Protein AF-X0VRE2-F1 (afdb_monomer_lite)

Organism: NCBI:txid412755

Sequence (272 aa):
RSNQSYITMDDGIVDFGADVNFTMSAWVKPDLENSNWGRNTFMAEARFGNDGEWIFAFAGAGDTIWPRFRPYGRNELIVSGTPFEGDENPTKWMFLTTTGFTNSSGTTLKLYEEGVLVDTSFNETPWNMTDPGQAFRIGGLTVGITNWNGMIDKVEIWNDTLSGDDILNVYNDGRKSTTKRNESLMVSQYLFDNSSEVRAIDSIGNNNGTFWKGANYSYEVLKAVGYWNFDGEVENTEGFTAYDWSSNNIDGTGINNAVANSSDCIYGNCLQ

InterPro domains:
  IPR013320 Concanavalin A-like lectin/glucanase domain superfamily [SSF49899] (3-175)

Radius of gyration: 22.93 Å; chains: 1; bounding box: 45×40×74 Å

Foldseek 3Di:
DDLQWWWWWAFPLPFQFFQFKKKKKWKWAADPPDPPQFWAWFKWAADDDPQPAICWTFTTGAQKTWIWGDHPPDDIWIWIGDGQPDPPRNGDIKMKMKIWGFDQQWIKIWIDILLHTDTITTDRDGDTSGGPRGIIMGQDDDDDGHGGHTDIFWIWMFRHGDDSVVSNVVSVCDRQNPDDDPDPGTSFIFHLPPADQFWGDGPHDDRIIGIPSPDGGDDPPPQPCFDFDLQPDDWQDAQDWRFTPGPNGPIDTHDDSDTRDHPPDDPDDDDD

Secondary structure (DSSP, 8-state):
-----EEEPPTTTT--BSS-EEEEEEEEEE--SS-----EEEEEEE-SSTT--EEEEEEEETTEEEEEEE-TTSPPEE-------STTGGGS-EEEEEEEEEETTEEEEEEEETTEEEEEEEESS---B---SS--EES--SSSSEEP-EEEEEEEEESS---HHHHHHHHHT-TT--PPP--TTEEEEE-STT--SSEEPPSSSS--EEEETT----------S----TTSSPTT-BT-EE---STT---EE--SS-B----S-SSS----

Structure (mmCIF, N/CA/C/O backbone):
data_AF-X0VRE2-F1
#
_entry.id   AF-X0VRE2-F1
#
loop_
_atom_site.group_PDB
_atom_site.id
_atom_site.type_symbol
_atom_site.label_atom_id
_atom_site.label_alt_id
_atom_site.label_comp_id
_atom_site.label_asym_id
_atom_site.label_entity_id
_atom_site.label_seq_id
_atom_site.pdbx_PDB_ins_code
_atom_site.Cartn_x
_atom_site.Cartn_y
_atom_site.Cartn_z
_atom_site.occupancy
_atom_site.B_iso_or_equiv
_atom_site.auth_seq_id
_atom_site.auth_comp_id
_atom_site.auth_asym_id
_atom_site.auth_atom_id
_atom_site.pdbx_PDB_model_num
ATOM 1 N N . ARG A 1 1 ? 24.573 -0.956 14.021 1.00 35.34 1 ARG A N 1
ATOM 2 C CA . ARG A 1 1 ? 23.241 -0.303 14.024 1.00 35.34 1 ARG A CA 1
ATOM 3 C C . ARG A 1 1 ? 22.754 -0.356 12.589 1.00 35.34 1 ARG A C 1
ATOM 5 O O . ARG A 1 1 ? 23.473 0.125 11.729 1.00 35.34 1 ARG A O 1
ATOM 12 N N . SER A 1 2 ? 21.670 -1.089 12.366 1.00 44.88 2 SER A N 1
ATOM 13 C CA . SER A 1 2 ? 21.145 -1.526 11.071 1.00 44.88 2 SER A CA 1
ATOM 14 C C . SER A 1 2 ? 20.896 -0.368 10.100 1.00 44.88 2 SER A C 1
ATOM 16 O O . SER A 1 2 ? 20.378 0.680 10.490 1.00 44.88 2 SER A O 1
ATOM 18 N N . ASN A 1 3 ? 21.261 -0.579 8.836 1.00 47.44 3 ASN A N 1
ATOM 19 C CA . ASN A 1 3 ? 20.866 0.266 7.714 1.00 47.44 3 ASN A CA 1
ATOM 20 C C . ASN A 1 3 ? 19.360 0.076 7.502 1.00 47.44 3 ASN A C 1
ATOM 22 O O . ASN A 1 3 ? 18.924 -0.927 6.951 1.00 47.44 3 ASN A O 1
ATOM 26 N N . GLN A 1 4 ? 18.570 0.983 8.066 1.00 70.44 4 GLN A N 1
ATOM 27 C CA . GLN A 1 4 ? 17.113 0.978 7.988 1.00 70.44 4 GLN A CA 1
ATOM 28 C C . GLN A 1 4 ? 16.680 1.953 6.899 1.00 70.44 4 GLN A C 1
ATOM 30 O O . GLN A 1 4 ? 16.659 3.156 7.154 1.00 70.44 4 GLN A O 1
ATOM 35 N N . SER A 1 5 ? 16.346 1.429 5.725 1.00 78.62 5 SER A N 1
ATOM 36 C CA . SER A 1 5 ? 15.839 2.184 4.577 1.00 78.62 5 SER A CA 1
ATOM 37 C C . SER A 1 5 ? 14.312 2.278 4.626 1.00 78.62 5 SER A C 1
ATOM 39 O O . SER A 1 5 ? 13.664 1.287 4.954 1.00 78.62 5 SER A O 1
ATOM 41 N N . TYR A 1 6 ? 13.741 3.450 4.349 1.00 84.81 6 TYR A N 1
ATOM 42 C CA . TYR A 1 6 ? 12.294 3.665 4.197 1.00 84.81 6 TYR A CA 1
ATOM 43 C C . TYR A 1 6 ? 12.017 4.976 3.451 1.00 84.81 6 TYR A C 1
ATOM 45 O O . TYR A 1 6 ? 12.915 5.798 3.259 1.00 84.81 6 TYR A O 1
ATOM 53 N N . ILE A 1 7 ? 10.763 5.177 3.066 1.00 88.25 7 ILE A N 1
ATOM 54 C CA . ILE A 1 7 ? 10.221 6.443 2.575 1.00 88.25 7 ILE A CA 1
ATOM 55 C C . ILE A 1 7 ? 9.414 7.051 3.713 1.00 88.25 7 ILE A C 1
ATOM 57 O O . ILE A 1 7 ? 8.621 6.351 4.340 1.00 88.25 7 ILE A O 1
ATOM 61 N N . THR A 1 8 ? 9.640 8.328 4.004 1.00 88.06 8 THR A N 1
ATOM 62 C CA . THR A 1 8 ? 8.840 9.078 4.977 1.00 88.06 8 THR A CA 1
ATOM 63 C C . THR A 1 8 ? 8.054 10.153 4.260 1.00 88.06 8 THR A C 1
ATOM 65 O O . THR A 1 8 ? 8.595 10.860 3.409 1.00 88.06 8 THR A O 1
ATOM 68 N N . MET A 1 9 ? 6.788 10.262 4.608 1.00 87.25 9 MET A N 1
ATOM 69 C CA . MET A 1 9 ? 5.885 11.277 4.104 1.00 87.25 9 MET A CA 1
ATOM 70 C C . MET A 1 9 ? 5.737 12.398 5.139 1.00 87.25 9 MET A C 1
ATOM 72 O O . MET A 1 9 ? 6.211 12.253 6.271 1.00 87.25 9 MET A O 1
ATOM 76 N N . ASP A 1 10 ? 5.124 13.515 4.751 1.00 77.19 10 ASP A N 1
ATOM 77 C CA . ASP A 1 10 ? 4.697 14.522 5.723 1.00 77.19 10 ASP A CA 1
ATOM 78 C C . ASP A 1 10 ? 3.621 13.935 6.658 1.00 77.19 10 ASP A C 1
ATOM 80 O O . ASP A 1 10 ? 2.944 12.955 6.337 1.00 77.19 10 ASP A O 1
ATOM 84 N N . ASP A 1 11 ? 3.517 14.513 7.851 1.00 71.38 11 ASP A N 1
ATOM 85 C CA . ASP A 1 11 ? 2.530 14.123 8.858 1.00 71.38 11 ASP A CA 1
ATOM 86 C C . ASP A 1 11 ? 1.092 14.397 8.376 1.00 71.38 11 ASP A C 1
ATOM 88 O O . ASP A 1 11 ? 0.863 15.375 7.657 1.00 71.38 11 ASP A O 1
ATOM 92 N N . GLY A 1 12 ? 0.136 13.548 8.764 1.00 69.12 12 GLY A N 1
ATOM 93 C CA . GLY A 1 12 ? -1.289 13.731 8.459 1.00 69.12 12 GLY A CA 1
ATOM 94 C C . GLY A 1 12 ? -1.762 13.279 7.070 1.00 69.12 12 GLY A C 1
ATOM 95 O O . GLY A 1 12 ? -2.893 13.571 6.685 1.00 69.12 12 GLY A O 1
ATOM 96 N N . ILE A 1 13 ? -0.938 12.556 6.299 1.00 73.44 13 ILE A N 1
ATOM 97 C CA . ILE A 1 13 ? -1.385 11.935 5.032 1.00 73.44 13 ILE A CA 1
ATOM 98 C C . ILE A 1 13 ? -2.402 10.818 5.278 1.00 73.44 13 ILE A C 1
ATOM 100 O O . ILE A 1 13 ? -3.272 10.580 4.442 1.00 73.44 13 ILE A O 1
ATOM 104 N N . VAL A 1 14 ? -2.312 10.158 6.430 1.00 71.38 14 VAL A N 1
ATOM 105 C CA . VAL A 1 14 ? -3.241 9.120 6.875 1.00 71.38 14 VAL A CA 1
ATOM 106 C C . VAL A 1 14 ? -4.014 9.644 8.095 1.00 71.38 14 VAL A C 1
ATOM 108 O O . VAL A 1 14 ? -4.036 9.055 9.166 1.00 71.38 14 VAL A O 1
ATOM 111 N N . ASP A 1 15 ? -4.696 10.782 7.935 1.00 69.06 15 ASP A N 1
ATOM 112 C CA . ASP A 1 15 ? -5.682 11.245 8.919 1.00 69.06 15 ASP A CA 1
ATOM 113 C C . ASP A 1 15 ? -7.093 10.927 8.443 1.00 69.06 15 ASP A C 1
ATOM 115 O O . ASP A 1 15 ? -7.663 11.603 7.583 1.00 69.06 15 ASP A O 1
ATOM 119 N N . PHE A 1 16 ? -7.665 9.875 9.007 1.00 65.50 16 PHE A N 1
ATOM 120 C CA . PHE A 1 16 ? -8.980 9.434 8.592 1.00 65.50 16 PHE A CA 1
ATOM 121 C C . PHE A 1 16 ? -10.116 9.949 9.490 1.00 65.50 16 PHE A C 1
ATOM 123 O O . PHE A 1 16 ? -11.279 9.903 9.097 1.00 65.50 16 PHE A O 1
ATOM 130 N N . GLY A 1 17 ? -9.812 10.473 10.683 1.00 62.97 17 GLY A N 1
ATOM 131 C CA . GLY A 1 17 ? -10.815 11.018 11.603 1.00 62.97 17 GLY A CA 1
ATOM 132 C C . GLY A 1 17 ? -11.710 9.971 12.297 1.00 62.97 17 GLY A C 1
ATOM 133 O O . GLY A 1 17 ? -11.258 8.901 12.716 1.00 62.97 17 GLY A O 1
ATOM 134 N N . ALA A 1 18 ? -12.986 10.320 12.507 1.00 61.56 18 ALA A N 1
ATOM 135 C CA . ALA A 1 18 ? -14.036 9.450 13.059 1.00 61.56 18 ALA A CA 1
ATOM 136 C C . ALA A 1 18 ? -15.039 9.071 11.949 1.00 61.56 18 ALA A C 1
ATOM 138 O O . ALA A 1 18 ? -15.254 9.881 11.053 1.00 61.56 18 ALA A O 1
ATOM 139 N N . ASP A 1 19 ? -15.649 7.877 12.018 1.00 66.00 19 ASP A N 1
ATOM 140 C CA . ASP A 1 19 ? -16.515 7.306 10.956 1.00 66.00 19 ASP A CA 1
ATOM 141 C C . ASP A 1 19 ? -15.795 7.137 9.605 1.00 66.00 19 ASP A C 1
ATOM 143 O O . ASP A 1 19 ? -16.208 7.614 8.551 1.00 66.00 19 ASP A O 1
ATOM 147 N N . VAL A 1 20 ? -14.660 6.455 9.682 1.00 74.69 20 VAL A N 1
ATOM 148 C CA . VAL A 1 20 ? -13.681 6.268 8.617 1.00 74.69 20 VAL A CA 1
ATOM 149 C C . VAL A 1 20 ? -14.033 5.131 7.676 1.00 74.69 20 VAL A C 1
ATOM 151 O O . VAL A 1 20 ? -14.312 4.026 8.138 1.00 74.69 20 VAL A O 1
ATOM 154 N N . ASN A 1 21 ? -13.824 5.376 6.384 1.00 86.62 21 ASN A N 1
ATOM 155 C CA . ASN A 1 21 ? -13.590 4.358 5.372 1.00 86.62 21 ASN A CA 1
ATOM 156 C C . ASN A 1 21 ? -12.180 4.540 4.800 1.00 86.62 21 ASN A C 1
ATOM 158 O O . ASN A 1 21 ? -11.788 5.657 4.480 1.00 86.62 21 ASN A O 1
ATOM 162 N N . PHE A 1 22 ? -11.435 3.456 4.617 1.00 88.12 22 PHE A N 1
ATOM 163 C CA . PHE A 1 22 ? -10.144 3.517 3.943 1.00 88.12 22 PHE A CA 1
ATOM 164 C C . PHE A 1 22 ? -9.862 2.261 3.134 1.00 88.12 22 PHE A C 1
ATOM 166 O O . PHE A 1 22 ? -10.336 1.165 3.450 1.00 88.12 22 PHE A O 1
ATOM 173 N N . THR A 1 23 ? -9.010 2.435 2.129 1.00 91.56 23 THR A N 1
ATOM 174 C CA . THR A 1 23 ? -8.371 1.347 1.397 1.00 91.56 23 THR A CA 1
ATOM 175 C C . THR A 1 23 ? -6.895 1.672 1.247 1.00 91.56 23 THR A C 1
ATOM 177 O O . THR A 1 23 ? -6.525 2.819 1.003 1.00 91.56 23 THR A O 1
ATOM 180 N N . MET A 1 24 ? -6.040 0.670 1.410 1.00 91.62 24 MET A N 1
ATOM 181 C CA . MET A 1 24 ? -4.615 0.765 1.109 1.00 91.62 24 MET A CA 1
ATOM 182 C C . MET A 1 24 ? -4.191 -0.463 0.327 1.00 91.62 24 MET A C 1
ATOM 184 O O . MET A 1 24 ? -4.488 -1.585 0.745 1.00 91.62 24 MET A O 1
ATOM 188 N N . SER A 1 25 ? -3.459 -0.261 -0.763 1.00 93.00 25 SER A N 1
ATOM 189 C CA . SER A 1 25 ? -2.904 -1.355 -1.552 1.00 93.00 25 SER A CA 1
ATOM 190 C C . SER A 1 25 ? -1.455 -1.121 -1.933 1.00 93.00 25 SER A C 1
ATOM 192 O O . SER A 1 25 ? -0.997 0.016 -2.040 1.00 93.00 25 SER A O 1
ATOM 194 N N . ALA A 1 26 ? -0.736 -2.216 -2.156 1.00 93.12 26 ALA A N 1
ATOM 195 C CA . ALA A 1 26 ? 0.615 -2.193 -2.688 1.00 93.12 26 ALA A CA 1
ATOM 196 C C . ALA A 1 26 ? 0.929 -3.501 -3.412 1.00 93.12 26 ALA A C 1
ATOM 198 O O . ALA A 1 26 ? 0.463 -4.574 -3.018 1.00 93.12 26 ALA A O 1
ATOM 199 N N . TRP A 1 27 ? 1.802 -3.414 -4.410 1.00 91.69 27 TRP A N 1
ATOM 200 C CA . TRP A 1 27 ? 2.576 -4.564 -4.844 1.00 91.69 27 TRP A CA 1
ATOM 201 C C . TRP A 1 27 ? 3.800 -4.696 -3.948 1.00 91.69 27 TRP A C 1
ATOM 203 O O . TRP A 1 27 ? 4.523 -3.729 -3.714 1.00 91.69 27 TRP A O 1
ATOM 213 N N . VAL A 1 28 ? 4.058 -5.896 -3.446 1.00 86.75 28 VAL A N 1
ATOM 214 C CA . VAL A 1 28 ? 5.222 -6.174 -2.605 1.00 86.75 28 VAL A CA 1
ATOM 215 C C . VAL A 1 28 ? 5.919 -7.438 -3.059 1.00 86.75 28 VAL A C 1
ATOM 217 O O . VAL A 1 28 ? 5.290 -8.394 -3.499 1.00 86.75 28 VAL A O 1
ATOM 220 N N . LYS A 1 29 ? 7.238 -7.450 -2.940 1.00 83.56 29 LYS A N 1
ATOM 221 C CA . LYS A 1 29 ? 8.060 -8.632 -3.163 1.00 83.56 29 LYS A CA 1
ATOM 222 C C . LYS A 1 29 ? 9.013 -8.758 -1.985 1.00 83.56 29 LYS A C 1
ATOM 224 O O . LYS A 1 29 ? 9.925 -7.937 -1.881 1.00 83.56 29 LYS A O 1
ATOM 229 N N . PRO A 1 30 ? 8.797 -9.717 -1.079 1.00 77.56 30 PRO A N 1
ATOM 230 C CA . PRO A 1 30 ? 9.717 -9.944 0.017 1.00 77.56 30 PRO A CA 1
ATOM 231 C C . PRO A 1 30 ? 11.113 -10.317 -0.507 1.00 77.56 30 PRO A C 1
ATOM 233 O O . PRO A 1 30 ? 11.294 -10.773 -1.636 1.00 77.56 30 PRO A O 1
ATOM 236 N N . ASP A 1 31 ? 12.122 -10.098 0.321 1.00 74.88 31 ASP A N 1
ATOM 237 C CA . ASP A 1 31 ? 13.453 -10.664 0.150 1.00 74.88 31 ASP A CA 1
ATOM 238 C C . ASP A 1 31 ? 13.751 -11.494 1.403 1.00 74.88 31 ASP A C 1
ATOM 240 O O . ASP A 1 31 ? 14.059 -10.954 2.472 1.00 74.88 31 ASP A O 1
ATOM 244 N N . LEU A 1 32 ? 13.535 -12.812 1.306 1.00 63.91 32 LEU A N 1
ATOM 245 C CA . LEU A 1 32 ? 13.633 -13.737 2.444 1.00 63.91 32 LEU A CA 1
ATOM 246 C C . LEU A 1 32 ? 14.959 -14.507 2.477 1.00 63.91 32 LEU A C 1
ATOM 248 O O . LEU A 1 32 ? 15.018 -15.584 3.072 1.00 63.91 32 LEU A O 1
ATOM 252 N N . GLU A 1 33 ? 16.045 -13.956 1.921 1.00 54.38 33 GLU A N 1
ATOM 253 C CA . GLU A 1 33 ? 17.408 -14.470 2.129 1.00 54.38 33 GLU A CA 1
ATOM 254 C C . GLU A 1 33 ? 17.902 -14.240 3.581 1.00 54.38 33 GLU A C 1
ATOM 256 O O . GLU A 1 33 ? 18.877 -13.536 3.824 1.00 54.38 33 GLU A O 1
ATOM 261 N N . ASN A 1 34 ? 17.192 -14.783 4.577 1.00 47.94 34 ASN A N 1
ATOM 262 C CA . ASN A 1 34 ? 17.627 -15.194 5.922 1.00 47.94 34 ASN A CA 1
ATOM 263 C C . ASN A 1 34 ? 16.399 -15.272 6.840 1.00 47.94 34 ASN A C 1
ATOM 265 O O . ASN A 1 34 ? 15.870 -14.261 7.304 1.00 47.94 34 ASN A O 1
ATOM 269 N N . SER A 1 35 ? 15.985 -16.498 7.147 1.00 47.09 35 SER A N 1
ATOM 270 C CA . SER A 1 35 ? 14.828 -16.869 7.965 1.00 47.09 35 SER A CA 1
ATOM 271 C C . SER A 1 35 ? 14.994 -16.548 9.460 1.00 47.09 35 SER A C 1
ATOM 273 O O . SER A 1 35 ? 14.970 -17.438 10.310 1.00 47.09 35 SER A O 1
ATOM 275 N N . ASN A 1 36 ? 15.142 -15.274 9.812 1.00 48.19 36 ASN A N 1
ATOM 276 C CA . ASN A 1 36 ? 14.764 -14.793 11.134 1.00 48.19 36 ASN A CA 1
ATOM 277 C C . ASN A 1 36 ? 13.490 -13.982 10.948 1.00 48.19 36 ASN A C 1
ATOM 279 O O . ASN A 1 36 ? 13.546 -12.801 10.624 1.00 48.19 36 ASN A O 1
ATOM 283 N N . TRP A 1 37 ? 12.358 -14.662 11.125 1.00 51.88 37 TRP A N 1
ATOM 284 C CA . TRP A 1 37 ? 10.971 -14.208 10.989 1.00 51.88 37 TRP A CA 1
ATOM 285 C C . TRP A 1 37 ? 10.572 -13.080 11.967 1.00 51.88 37 TRP A C 1
ATOM 287 O O . TRP A 1 37 ? 9.549 -13.146 12.652 1.00 51.88 37 TRP A O 1
ATOM 297 N N . GLY A 1 38 ? 11.411 -12.053 12.085 1.00 54.41 38 GLY A N 1
ATOM 298 C CA . GLY A 1 38 ? 11.079 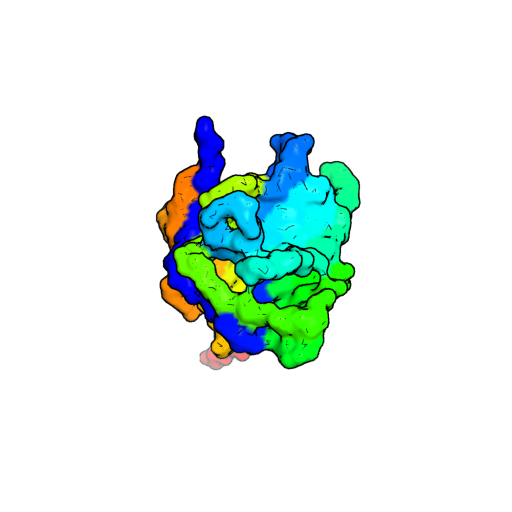-10.794 12.726 1.00 54.41 38 GLY A CA 1
ATOM 299 C C . GLY A 1 38 ? 9.981 -10.076 11.945 1.00 54.41 38 GLY A C 1
ATOM 300 O O . GLY A 1 38 ? 9.848 -10.235 10.734 1.00 54.41 38 GLY A O 1
ATOM 301 N N . ARG A 1 39 ? 9.172 -9.304 12.668 1.00 63.62 39 ARG A N 1
ATOM 302 C CA . ARG A 1 39 ? 7.997 -8.595 12.148 1.00 63.62 39 ARG A CA 1
ATOM 303 C C . ARG A 1 39 ? 8.379 -7.520 11.123 1.00 63.62 39 ARG A C 1
ATOM 305 O O . ARG A 1 39 ? 8.680 -6.409 11.539 1.00 63.62 39 ARG A O 1
ATOM 312 N N . ASN A 1 40 ? 8.337 -7.806 9.823 1.00 70.44 40 ASN A N 1
ATOM 313 C CA . ASN A 1 40 ? 8.724 -6.844 8.776 1.00 70.44 40 ASN A CA 1
ATOM 314 C C . ASN A 1 40 ? 7.552 -5.962 8.341 1.00 70.44 40 ASN A C 1
ATOM 316 O O . ASN A 1 40 ? 6.537 -6.510 7.932 1.00 70.44 40 ASN A O 1
ATOM 320 N N . THR A 1 41 ? 7.700 -4.632 8.381 1.00 74.81 41 THR A N 1
ATOM 321 C CA . THR A 1 41 ? 6.622 -3.679 8.045 1.00 74.81 41 THR A CA 1
ATOM 322 C C . THR A 1 41 ? 6.872 -2.901 6.761 1.00 74.81 41 THR A C 1
ATOM 324 O O . THR A 1 41 ? 7.911 -2.251 6.653 1.00 74.81 41 THR A O 1
ATOM 327 N N . PHE A 1 42 ? 5.918 -2.912 5.819 1.00 74.25 42 PHE A N 1
ATOM 328 C CA . PHE A 1 42 ? 6.055 -2.212 4.530 1.00 74.25 42 PHE A CA 1
ATOM 329 C C . PHE A 1 42 ? 5.161 -0.983 4.341 1.00 74.25 42 PHE A C 1
ATOM 331 O O . PHE A 1 42 ? 5.484 -0.148 3.504 1.00 74.25 42 PHE A O 1
ATOM 338 N N . MET A 1 43 ? 4.106 -0.812 5.134 1.00 81.88 43 MET A N 1
ATOM 339 C CA . MET A 1 43 ? 3.379 0.456 5.254 1.00 81.88 43 MET A CA 1
ATOM 340 C C . MET A 1 43 ? 2.923 0.625 6.690 1.00 81.88 43 MET A C 1
ATOM 342 O O . MET A 1 43 ? 2.366 -0.323 7.251 1.00 81.88 43 MET A O 1
ATOM 346 N N . ALA A 1 44 ? 3.176 1.794 7.276 1.00 78.94 44 ALA A N 1
ATOM 347 C CA . ALA A 1 44 ? 2.704 2.103 8.614 1.00 78.94 44 ALA A CA 1
ATOM 348 C C . ALA A 1 44 ? 2.646 3.593 8.937 1.00 78.94 44 ALA A C 1
ATOM 350 O O . ALA A 1 44 ? 3.455 4.387 8.462 1.00 78.94 44 ALA A O 1
ATOM 351 N N . GLU A 1 45 ? 1.756 3.920 9.867 1.00 75.69 45 GLU A N 1
ATOM 352 C CA . GLU A 1 45 ? 1.729 5.186 10.594 1.00 75.69 45 GLU A CA 1
ATOM 353 C C . GLU A 1 45 ? 1.575 4.900 12.090 1.00 75.69 45 GLU A C 1
ATOM 355 O O . GLU A 1 45 ? 0.706 4.114 12.489 1.00 75.69 45 GLU A O 1
ATOM 360 N N . ALA A 1 46 ? 2.467 5.455 12.921 1.00 70.50 46 ALA A N 1
ATOM 361 C CA . ALA A 1 46 ? 2.561 5.027 14.315 1.00 70.50 46 ALA A CA 1
ATOM 362 C C . ALA A 1 46 ? 3.360 5.913 15.274 1.00 70.50 46 ALA A C 1
ATOM 364 O O . ALA A 1 46 ? 4.416 6.438 14.902 1.00 70.50 46 ALA A O 1
ATOM 365 N N . ARG A 1 47 ? 2.912 5.956 16.546 1.00 62.31 47 ARG A N 1
ATOM 366 C CA . ARG A 1 47 ? 3.551 6.669 17.679 1.00 62.31 47 ARG A CA 1
ATOM 367 C C . ARG A 1 47 ? 4.704 5.910 18.326 1.00 62.31 47 ARG A C 1
ATOM 369 O O . ARG A 1 47 ? 4.788 4.685 18.317 1.00 62.31 47 ARG A O 1
ATOM 376 N N . PHE A 1 48 ? 5.607 6.689 18.925 1.00 53.56 48 PHE A N 1
ATOM 377 C CA . PHE A 1 48 ? 6.738 6.221 19.725 1.00 53.56 48 PHE A CA 1
ATOM 378 C C . PHE A 1 48 ? 6.284 5.625 21.072 1.00 53.56 48 PHE A C 1
ATOM 380 O O . PHE A 1 48 ? 5.622 6.312 21.843 1.00 53.56 48 PHE A O 1
ATOM 387 N N . GLY A 1 49 ? 6.745 4.415 21.425 1.00 50.34 49 GLY A N 1
ATOM 388 C CA . GLY A 1 49 ? 6.658 3.879 22.796 1.00 50.34 49 GLY A CA 1
ATOM 389 C C . GLY A 1 49 ? 6.344 2.381 22.896 1.00 50.34 49 GLY A C 1
ATOM 390 O O . GLY A 1 49 ? 6.030 1.732 21.903 1.00 50.34 49 GLY A O 1
ATOM 391 N N . ASN A 1 50 ? 6.429 1.829 24.114 1.00 42.44 50 ASN A N 1
ATOM 392 C CA . ASN A 1 50 ? 6.143 0.414 24.422 1.00 42.44 50 ASN A CA 1
ATOM 393 C C . ASN A 1 50 ? 4.657 0.023 24.254 1.00 42.44 50 ASN A C 1
ATOM 395 O O . ASN A 1 50 ? 4.333 -1.156 24.387 1.00 42.44 50 ASN A O 1
ATOM 399 N N . ASP A 1 51 ? 3.776 0.978 23.940 1.00 44.94 51 ASP A N 1
ATOM 400 C CA . ASP A 1 51 ? 2.320 0.782 23.941 1.00 44.94 51 ASP A CA 1
ATOM 401 C C . ASP A 1 51 ? 1.707 0.470 22.562 1.00 44.94 51 ASP A C 1
ATOM 403 O O . ASP A 1 51 ? 0.496 0.291 22.451 1.00 44.94 51 ASP A O 1
ATOM 407 N N . GLY A 1 52 ? 2.525 0.269 21.521 1.00 48.94 52 GLY A N 1
ATOM 408 C CA . GLY A 1 52 ? 2.076 -0.399 20.292 1.00 48.94 52 GLY A CA 1
ATOM 409 C C . GLY A 1 52 ? 0.979 0.343 19.519 1.00 48.94 52 GLY A C 1
ATOM 410 O O . GLY A 1 52 ? 0.013 -0.273 19.072 1.00 48.94 52 GLY A O 1
ATOM 411 N N . GLU A 1 53 ? 1.125 1.655 19.379 1.00 52.88 53 GLU A N 1
ATOM 412 C CA . GLU A 1 53 ? 0.165 2.542 18.723 1.00 52.88 53 GLU A CA 1
ATOM 413 C C . GLU A 1 53 ? 0.456 2.624 17.219 1.00 52.88 53 GLU A C 1
ATOM 415 O O . GLU A 1 53 ? 1.166 3.520 16.762 1.00 52.88 53 GLU A O 1
ATOM 420 N N . TRP A 1 54 ? -0.077 1.662 16.462 1.00 60.28 54 TRP A N 1
ATOM 421 C CA . TRP A 1 54 ? 0.018 1.590 15.001 1.00 60.28 54 TRP A CA 1
ATOM 422 C C . TRP A 1 54 ? -1.391 1.745 14.427 1.00 60.28 54 TRP A C 1
ATOM 424 O O . TRP A 1 54 ? -2.239 0.879 14.655 1.00 60.28 54 TRP A O 1
ATOM 434 N N . ILE A 1 55 ? -1.653 2.823 13.680 1.00 55.34 55 ILE A N 1
ATOM 435 C CA . ILE A 1 55 ? -2.932 2.960 12.963 1.00 55.34 55 ILE A CA 1
ATOM 436 C C . ILE A 1 55 ? -3.021 1.849 11.934 1.00 55.34 55 ILE A C 1
ATOM 438 O O . ILE A 1 55 ? -4.035 1.180 11.829 1.00 55.34 55 ILE A O 1
ATOM 442 N N . PHE A 1 56 ? -1.923 1.563 11.249 1.00 58.97 56 PHE A N 1
ATOM 443 C CA . PHE A 1 56 ? -1.874 0.480 10.295 1.00 58.97 56 PHE A CA 1
ATOM 444 C C . PHE A 1 56 ? -0.475 -0.113 10.249 1.00 58.97 56 PHE A C 1
ATOM 446 O O . PHE A 1 56 ? 0.513 0.616 10.320 1.00 58.97 56 PHE A O 1
ATOM 453 N N . ALA A 1 57 ? -0.386 -1.431 10.143 1.00 61.44 57 ALA A N 1
ATOM 454 C CA . ALA A 1 57 ? 0.845 -2.101 9.768 1.00 61.44 57 ALA A CA 1
ATOM 455 C C . ALA A 1 57 ? 0.503 -3.358 8.983 1.00 61.44 57 ALA A C 1
ATOM 457 O O . ALA A 1 57 ? -0.209 -4.225 9.486 1.00 61.44 57 ALA A O 1
ATOM 458 N N . PHE A 1 58 ? 1.070 -3.506 7.793 1.00 64.19 58 PHE A N 1
ATOM 459 C CA . PHE A 1 58 ? 1.289 -4.845 7.267 1.00 64.19 58 PHE A CA 1
ATOM 460 C C . PHE A 1 58 ? 2.535 -5.398 7.925 1.00 64.19 58 PHE A C 1
ATOM 462 O O . PHE A 1 58 ? 3.608 -4.844 7.702 1.00 64.19 58 PHE A O 1
ATOM 469 N N . ALA A 1 59 ? 2.420 -6.469 8.702 1.00 63.34 59 ALA A N 1
ATOM 470 C CA . ALA A 1 59 ? 3.599 -7.172 9.170 1.00 63.34 59 ALA A CA 1
ATOM 471 C C . ALA A 1 59 ? 3.561 -8.663 8.855 1.00 63.34 59 ALA A C 1
ATOM 473 O O . ALA A 1 59 ? 2.506 -9.280 8.783 1.00 63.34 59 ALA A O 1
ATOM 474 N N . GLY A 1 60 ? 4.742 -9.222 8.604 1.00 59.94 60 GLY A N 1
ATOM 475 C CA . GLY A 1 60 ? 4.930 -10.650 8.373 1.00 59.94 60 GLY A CA 1
ATOM 476 C C . GLY A 1 60 ? 5.583 -11.313 9.577 1.00 59.94 60 GLY A C 1
ATOM 477 O O . GLY A 1 60 ? 6.521 -10.760 10.147 1.00 59.94 60 GLY A O 1
ATOM 478 N N . ALA A 1 61 ? 5.107 -12.487 9.977 1.00 57.34 61 ALA A N 1
ATOM 479 C CA . ALA A 1 61 ? 5.811 -13.353 10.921 1.00 57.34 61 ALA A CA 1
ATOM 480 C C . ALA A 1 61 ? 5.578 -14.795 10.488 1.00 57.34 61 ALA A C 1
ATOM 482 O O . ALA A 1 61 ? 4.430 -15.221 10.401 1.00 57.34 61 ALA A O 1
ATOM 483 N N . GLY A 1 62 ? 6.648 -15.530 10.208 1.00 62.88 62 GLY A N 1
ATOM 484 C CA . GLY A 1 62 ? 6.490 -16.751 9.432 1.00 62.88 62 GLY A CA 1
ATOM 485 C C . GLY A 1 62 ? 6.108 -16.413 7.991 1.00 62.88 62 GLY A C 1
ATOM 486 O O . GLY A 1 62 ? 6.364 -15.318 7.487 1.00 62.88 62 GLY A O 1
ATOM 487 N N . ASP A 1 63 ? 5.471 -17.372 7.356 1.00 64.62 63 ASP A N 1
ATOM 488 C CA . ASP A 1 63 ? 5.017 -17.372 5.972 1.00 64.62 63 ASP A CA 1
ATOM 489 C C . ASP A 1 63 ? 3.761 -16.524 5.717 1.00 64.62 63 ASP A C 1
ATOM 491 O O . ASP A 1 63 ? 3.240 -16.543 4.616 1.00 64.62 63 ASP A O 1
ATOM 495 N N . THR A 1 64 ? 3.249 -15.786 6.700 1.00 69.38 64 THR A N 1
ATOM 496 C CA . THR A 1 64 ? 1.965 -15.087 6.570 1.00 69.38 64 THR A CA 1
ATOM 497 C C . THR A 1 64 ? 2.139 -13.577 6.708 1.00 69.38 64 THR A C 1
ATOM 499 O O . THR A 1 64 ? 2.804 -13.108 7.641 1.00 69.38 64 THR A O 1
ATOM 502 N N . ILE A 1 65 ? 1.496 -12.807 5.825 1.00 72.81 65 ILE A N 1
ATOM 503 C CA . ILE A 1 65 ? 1.330 -11.357 5.983 1.00 72.81 65 ILE A CA 1
ATOM 504 C C . ILE A 1 65 ? 0.007 -11.073 6.685 1.00 72.81 65 ILE A C 1
ATOM 506 O O . ILE A 1 65 ? -1.027 -11.639 6.358 1.00 72.81 65 ILE A O 1
ATOM 510 N N . TRP A 1 66 ? 0.030 -10.164 7.649 1.00 73.88 66 TRP A N 1
ATOM 511 C CA . TRP A 1 66 ? -1.158 -9.682 8.334 1.00 73.88 66 TRP A CA 1
ATOM 512 C C . TRP A 1 66 ? -1.176 -8.154 8.317 1.00 73.88 66 TRP A C 1
ATOM 514 O O . TRP A 1 66 ? -0.262 -7.517 8.841 1.00 73.88 66 TRP A O 1
ATOM 524 N N . PRO A 1 67 ? -2.204 -7.529 7.741 1.00 77.12 67 PRO A N 1
ATOM 525 C CA . PRO A 1 67 ? -2.600 -6.184 8.102 1.00 77.12 67 PRO A CA 1
ATOM 526 C C . PRO A 1 67 ? -3.136 -6.167 9.526 1.00 77.12 67 PRO A C 1
ATOM 528 O O . PRO A 1 67 ? -3.917 -7.026 9.952 1.00 77.12 67 PRO A O 1
ATOM 531 N N . ARG A 1 68 ? -2.729 -5.148 10.268 1.00 78.06 68 ARG A N 1
ATOM 532 C CA . ARG A 1 68 ? -3.178 -4.919 11.630 1.00 78.06 68 ARG A CA 1
ATOM 533 C C . ARG A 1 68 ? -3.562 -3.488 11.841 1.00 78.06 68 ARG A C 1
ATOM 535 O O . ARG A 1 68 ? -2.934 -2.574 11.314 1.00 78.06 68 ARG A O 1
ATOM 542 N N . PHE A 1 69 ? -4.570 -3.343 12.680 1.00 75.12 69 PHE A N 1
ATOM 543 C CA . PHE A 1 69 ? -5.105 -2.069 13.088 1.00 75.12 69 PHE A CA 1
ATOM 544 C C . PHE A 1 69 ? -5.170 -2.038 14.614 1.00 75.12 69 PHE A C 1
ATOM 546 O O . PHE A 1 69 ? -5.767 -2.925 15.234 1.00 75.12 69 PHE A O 1
ATOM 553 N N . ARG A 1 70 ? -4.542 -1.040 15.242 1.00 74.44 70 ARG A N 1
ATOM 554 C CA . ARG A 1 70 ? -4.558 -0.895 16.701 1.00 74.44 70 ARG A CA 1
ATOM 555 C C . ARG A 1 70 ? -4.664 0.576 17.111 1.00 74.44 70 ARG A C 1
ATOM 557 O O . ARG A 1 70 ? -3.645 1.249 17.269 1.00 74.44 70 ARG A O 1
ATOM 564 N N . PRO A 1 71 ? -5.885 1.080 17.346 1.00 68.00 71 PRO A N 1
ATOM 565 C CA . PRO A 1 71 ? -6.066 2.455 17.768 1.00 68.00 71 PRO A CA 1
ATOM 566 C C . PRO A 1 71 ? -5.641 2.621 19.232 1.00 68.00 71 PRO A C 1
ATOM 568 O O . PRO A 1 71 ? -5.592 1.662 20.013 1.00 68.00 71 PRO A O 1
ATOM 571 N N . TYR A 1 72 ? -5.355 3.866 19.610 1.00 67.44 72 TYR A N 1
ATOM 572 C CA . TYR A 1 72 ? -4.896 4.228 20.949 1.00 67.44 72 TYR A CA 1
ATOM 573 C C . TYR A 1 72 ? -5.792 3.641 22.055 1.00 67.44 72 TYR A C 1
ATOM 575 O O . TYR A 1 72 ? -7.009 3.846 22.076 1.00 67.44 72 TYR A O 1
ATOM 583 N N . GLY A 1 73 ? -5.182 2.915 22.998 1.00 65.62 73 GLY A N 1
ATOM 584 C CA . GLY A 1 73 ? -5.874 2.368 24.170 1.00 65.62 73 GLY A CA 1
ATOM 585 C C . GLY A 1 73 ? -6.881 1.244 23.880 1.00 65.62 73 GLY A C 1
ATOM 586 O O . GLY A 1 73 ? -7.758 0.992 24.710 1.00 65.62 73 GLY A O 1
ATOM 587 N N . ARG A 1 74 ? -6.796 0.577 22.720 1.00 72.44 74 ARG A N 1
ATOM 588 C CA . ARG A 1 74 ? -7.650 -0.567 22.350 1.00 72.44 74 ARG A CA 1
ATOM 589 C C . ARG A 1 74 ? -6.831 -1.822 22.019 1.00 72.44 74 ARG A C 1
ATOM 591 O O . ARG A 1 74 ? -5.612 -1.774 21.846 1.00 72.44 74 ARG A O 1
ATOM 598 N N . ASN A 1 75 ? -7.533 -2.955 21.944 1.00 76.44 75 ASN A N 1
ATOM 599 C CA . ASN A 1 75 ? -6.978 -4.215 21.452 1.00 76.44 75 ASN A CA 1
ATOM 600 C C . ASN A 1 75 ? -6.738 -4.155 19.936 1.00 76.44 75 ASN A C 1
ATOM 602 O O . ASN A 1 75 ? -7.362 -3.370 19.233 1.00 76.44 75 ASN A O 1
ATOM 606 N N . GLU A 1 76 ? -5.834 -5.001 19.455 1.00 78.38 76 GLU A N 1
ATOM 607 C CA . GLU A 1 76 ? -5.482 -5.141 18.040 1.00 78.38 76 GLU A CA 1
ATOM 608 C C . GLU A 1 76 ? -6.602 -5.863 17.266 1.00 78.38 76 GLU A C 1
ATOM 610 O O . GLU A 1 76 ? -7.111 -6.881 17.741 1.00 78.38 76 GLU A O 1
ATOM 615 N N . LEU A 1 77 ? -6.971 -5.359 16.083 1.00 84.12 77 LEU A N 1
ATOM 616 C CA . LEU A 1 77 ? -7.748 -6.092 15.079 1.00 84.12 77 LEU A CA 1
ATOM 617 C C . LEU A 1 77 ? -6.786 -6.570 14.001 1.00 84.12 77 LEU A C 1
ATOM 619 O O . LEU A 1 77 ? -5.962 -5.804 13.497 1.00 84.12 77 LEU A O 1
ATOM 623 N N . ILE A 1 78 ? -6.883 -7.853 13.683 1.00 85.12 78 ILE A N 1
ATOM 624 C CA . ILE A 1 78 ? -5.964 -8.545 12.789 1.00 85.12 78 ILE A CA 1
ATOM 625 C C . ILE A 1 78 ? -6.807 -9.262 11.749 1.00 85.12 78 ILE A C 1
ATOM 627 O O . ILE A 1 78 ? -7.779 -9.930 12.106 1.00 85.12 78 ILE A O 1
ATOM 631 N N . VAL A 1 79 ? -6.402 -9.127 10.495 1.00 87.00 79 VAL A N 1
ATOM 632 C CA . VAL A 1 79 ? -6.758 -10.048 9.416 1.00 87.00 79 VAL A CA 1
ATOM 633 C C . VAL A 1 79 ? -5.486 -10.771 8.987 1.00 87.00 79 VAL A C 1
ATOM 635 O O . VAL A 1 79 ? -4.399 -10.191 9.031 1.00 87.00 79 VAL A O 1
ATOM 638 N N . SER A 1 80 ? -5.597 -12.048 8.647 1.00 87.25 80 SER A N 1
ATOM 639 C CA . SER A 1 80 ? -4.450 -12.890 8.299 1.00 87.25 80 SER A CA 1
ATOM 640 C C . SER A 1 80 ? -4.506 -13.289 6.833 1.00 87.25 80 SER A C 1
ATOM 642 O O . SER A 1 80 ? -5.552 -13.698 6.338 1.00 87.25 80 SER A O 1
ATOM 644 N N . GLY A 1 81 ? -3.377 -13.146 6.148 1.00 81.44 81 GLY A N 1
ATOM 645 C CA . GLY A 1 81 ? -3.199 -13.583 4.771 1.00 81.44 81 GLY A CA 1
ATOM 646 C C . GLY A 1 81 ? -3.108 -15.091 4.633 1.00 81.44 81 GLY A C 1
ATOM 647 O O . GLY A 1 81 ? -3.107 -15.830 5.625 1.00 81.44 81 GLY A O 1
ATOM 648 N N . THR A 1 82 ? -3.004 -15.548 3.390 1.00 81.75 82 THR A N 1
ATOM 649 C CA . THR A 1 82 ? -2.669 -16.946 3.142 1.00 81.75 82 THR A CA 1
ATOM 650 C C . THR A 1 82 ? -1.172 -17.165 3.388 1.00 81.75 82 THR A C 1
ATOM 652 O O . THR A 1 82 ? -0.352 -16.307 3.047 1.00 81.75 82 THR A O 1
ATOM 655 N N . PRO A 1 83 ? -0.778 -18.282 4.026 1.00 75.25 83 PRO A N 1
ATOM 656 C CA . PRO A 1 83 ? 0.625 -18.649 4.131 1.00 75.25 83 PRO A CA 1
ATOM 657 C C . PRO A 1 83 ? 1.281 -18.766 2.751 1.00 75.25 83 PRO A C 1
ATOM 659 O O . PRO A 1 83 ? 0.700 -19.312 1.812 1.00 75.25 83 PRO A O 1
ATOM 662 N N . PHE A 1 84 ? 2.526 -18.315 2.630 1.00 67.75 84 PHE A N 1
ATOM 663 C CA . PHE A 1 84 ? 3.367 -18.564 1.469 1.00 67.75 84 PHE A CA 1
ATOM 664 C C . PHE A 1 84 ? 3.648 -20.063 1.352 1.00 67.75 84 PHE A C 1
ATOM 666 O O . PHE A 1 84 ? 4.538 -20.601 2.003 1.00 67.75 84 PHE A O 1
ATOM 673 N N . GLU A 1 85 ? 2.892 -20.749 0.500 1.00 55.91 85 GLU A N 1
ATOM 674 C CA . GLU A 1 85 ? 3.108 -22.171 0.228 1.00 55.91 85 GLU A CA 1
ATOM 675 C C . GLU A 1 85 ? 4.435 -22.385 -0.540 1.00 55.91 85 GLU A C 1
ATOM 677 O O . GLU A 1 85 ? 4.624 -21.841 -1.633 1.00 55.91 85 GLU A O 1
ATOM 682 N N . GLY A 1 86 ? 5.338 -23.205 0.016 1.00 52.00 86 GLY A N 1
ATOM 683 C CA . GLY A 1 86 ? 6.553 -23.725 -0.640 1.00 52.00 86 GLY A CA 1
ATOM 684 C C . GLY A 1 86 ? 7.800 -22.815 -0.670 1.00 52.00 86 GLY A C 1
ATOM 685 O O . GLY A 1 86 ? 7.736 -21.604 -0.478 1.00 52.00 86 GLY A O 1
ATOM 686 N N . ASP A 1 87 ? 8.959 -23.419 -0.978 1.00 50.12 87 ASP A N 1
ATOM 687 C CA . ASP A 1 87 ? 10.294 -22.777 -1.008 1.00 50.12 87 ASP A CA 1
ATOM 688 C C . ASP A 1 87 ? 10.483 -21.718 -2.127 1.00 50.12 87 ASP A C 1
ATOM 690 O O . ASP A 1 87 ? 11.512 -21.047 -2.182 1.00 50.12 87 ASP A O 1
ATOM 694 N N . GLU A 1 88 ? 9.510 -21.533 -3.030 1.00 49.66 88 GLU A N 1
ATOM 695 C CA . GLU A 1 88 ? 9.629 -20.630 -4.192 1.00 49.66 88 GLU A CA 1
ATOM 696 C C . GLU A 1 88 ? 8.964 -19.253 -4.014 1.00 49.66 88 GLU A C 1
ATOM 698 O O . GLU A 1 88 ? 9.203 -18.338 -4.809 1.00 49.66 88 GLU A O 1
ATOM 703 N N . ASN A 1 89 ? 8.112 -19.081 -3.000 1.00 54.66 89 ASN A N 1
ATOM 704 C CA . ASN A 1 89 ? 7.280 -17.884 -2.857 1.00 54.66 89 ASN A CA 1
ATOM 705 C C . ASN A 1 89 ? 7.922 -16.622 -2.250 1.00 54.66 89 ASN A C 1
ATOM 707 O O . ASN A 1 89 ? 7.417 -15.541 -2.560 1.00 54.66 89 ASN A O 1
ATOM 711 N N . PRO A 1 90 ? 9.042 -16.662 -1.495 1.00 57.22 90 PRO A N 1
ATOM 712 C CA . PRO A 1 90 ? 9.644 -15.449 -0.954 1.00 57.22 90 PRO A CA 1
ATOM 713 C C . PRO A 1 90 ? 9.932 -14.325 -1.940 1.00 57.22 90 PRO A C 1
ATOM 715 O O . PRO A 1 90 ? 10.060 -13.188 -1.520 1.00 57.22 90 PRO A O 1
ATOM 718 N N . THR A 1 91 ? 10.119 -14.648 -3.222 1.00 63.97 91 THR A N 1
ATOM 719 C CA . THR A 1 91 ? 10.695 -13.743 -4.225 1.00 63.97 91 THR A CA 1
ATOM 720 C C . THR A 1 91 ? 9.709 -13.335 -5.321 1.00 63.97 91 THR A C 1
ATOM 722 O O . THR A 1 91 ? 10.113 -12.715 -6.313 1.00 63.97 91 THR A O 1
ATOM 725 N N . LYS A 1 92 ? 8.421 -13.667 -5.187 1.00 78.81 92 LYS A N 1
ATOM 726 C CA . LYS A 1 92 ? 7.394 -13.259 -6.153 1.00 78.81 92 LYS A CA 1
ATOM 727 C C . LYS A 1 92 ? 6.751 -11.944 -5.729 1.00 78.81 92 LYS A C 1
ATOM 729 O O . LYS A 1 92 ? 6.704 -11.599 -4.552 1.00 78.81 92 LYS A O 1
ATOM 734 N N . TRP A 1 93 ? 6.310 -11.189 -6.728 1.00 86.50 93 TRP A N 1
ATOM 735 C CA . TRP A 1 93 ? 5.459 -10.030 -6.503 1.00 86.50 93 TRP A CA 1
ATOM 736 C C . TRP A 1 93 ? 4.071 -10.501 -6.089 1.00 86.50 93 TRP A C 1
ATOM 738 O O . TRP A 1 93 ? 3.556 -11.445 -6.680 1.00 86.50 93 TRP A O 1
ATOM 748 N N . MET A 1 94 ? 3.499 -9.820 -5.106 1.00 86.88 94 MET A N 1
ATOM 749 C CA . MET A 1 94 ? 2.165 -10.068 -4.579 1.00 86.88 94 MET A CA 1
ATOM 750 C C . MET A 1 94 ? 1.415 -8.753 -4.494 1.00 86.88 94 MET A C 1
ATOM 752 O O . MET A 1 94 ? 2.008 -7.728 -4.147 1.00 86.88 94 MET A O 1
ATOM 756 N N . PHE A 1 95 ? 0.125 -8.785 -4.783 1.00 91.12 95 PHE A N 1
ATOM 757 C CA . PHE A 1 95 ? -0.754 -7.643 -4.628 1.00 91.12 95 PHE A CA 1
ATOM 758 C C . PHE A 1 95 ? -1.583 -7.784 -3.359 1.00 91.12 95 PHE A C 1
ATOM 760 O O . PHE A 1 95 ? -2.396 -8.698 -3.227 1.00 91.12 95 PHE A O 1
ATOM 767 N N . LEU A 1 96 ? -1.386 -6.853 -2.429 1.00 91.62 96 LEU A N 1
ATOM 768 C CA . LEU A 1 96 ? -2.059 -6.851 -1.139 1.00 91.62 96 LEU A CA 1
ATOM 769 C C . LEU A 1 96 ? -2.926 -5.614 -1.017 1.00 91.62 96 LEU A C 1
ATOM 771 O O . LEU A 1 96 ? -2.456 -4.502 -1.256 1.00 91.62 96 LEU A O 1
ATOM 775 N N . THR A 1 97 ? -4.172 -5.808 -0.594 1.00 93.69 97 THR A N 1
ATOM 776 C CA . THR A 1 97 ? -5.096 -4.712 -0.299 1.00 93.69 97 THR A CA 1
ATOM 777 C C . THR A 1 97 ? -5.741 -4.917 1.058 1.00 93.69 97 THR A C 1
ATOM 779 O O . THR A 1 97 ? -6.158 -6.017 1.408 1.00 93.69 97 THR A O 1
ATOM 782 N N . THR A 1 98 ? -5.843 -3.845 1.836 1.00 91.88 98 THR A N 1
ATOM 783 C CA . THR A 1 98 ? -6.648 -3.818 3.055 1.00 91.88 98 THR A CA 1
ATOM 784 C C . THR A 1 98 ? -7.708 -2.747 2.947 1.00 91.88 98 THR A C 1
ATOM 786 O O . THR A 1 98 ? -7.403 -1.616 2.578 1.00 91.88 98 THR A O 1
ATOM 789 N N . THR A 1 99 ? -8.934 -3.099 3.321 1.00 92.12 99 THR A N 1
ATOM 790 C CA . THR A 1 99 ? -10.014 -2.130 3.508 1.00 92.12 99 THR A CA 1
ATOM 791 C C . THR A 1 99 ? -10.427 -2.103 4.963 1.00 92.12 99 THR A C 1
ATOM 793 O O . THR A 1 99 ? -10.541 -3.170 5.578 1.00 92.12 99 THR A O 1
ATOM 796 N N . GLY A 1 100 ? -10.756 -0.931 5.486 1.00 89.69 100 GLY A N 1
ATOM 797 C CA . GLY A 1 100 ? -11.428 -0.834 6.769 1.00 89.69 100 GLY A CA 1
ATOM 798 C C . GLY A 1 100 ? -12.527 0.208 6.760 1.00 89.69 100 GLY A C 1
ATOM 799 O O . GLY A 1 100 ? -12.407 1.251 6.124 1.00 89.69 100 GLY A O 1
ATOM 800 N N . PHE A 1 101 ? -13.596 -0.095 7.490 1.00 88.62 101 PHE A N 1
ATOM 801 C CA . PHE A 1 101 ? -14.646 0.868 7.774 1.00 88.62 101 PHE A CA 1
ATOM 802 C C . PHE A 1 101 ? -15.059 0.797 9.238 1.00 88.62 101 PHE A C 1
ATOM 804 O O . PHE A 1 101 ? -15.073 -0.278 9.845 1.00 88.62 101 PHE A O 1
ATOM 811 N N . THR A 1 102 ? -15.426 1.938 9.805 1.00 86.06 102 THR A N 1
ATOM 812 C CA . THR A 1 102 ? -15.965 2.047 11.161 1.00 86.06 102 THR A CA 1
ATOM 813 C C . THR A 1 102 ? -17.288 2.798 11.114 1.00 86.06 102 THR A C 1
ATOM 815 O O . THR A 1 102 ? -17.427 3.807 10.432 1.00 86.06 102 THR A O 1
ATOM 818 N N . ASN A 1 103 ? -18.293 2.266 11.796 1.00 85.81 103 ASN A N 1
ATOM 819 C CA . ASN A 1 103 ? -19.606 2.883 11.930 1.00 85.81 103 ASN A CA 1
ATOM 820 C C . ASN A 1 103 ? -20.149 2.620 13.336 1.00 85.81 103 ASN A C 1
ATOM 822 O O . ASN A 1 103 ? -19.507 1.950 14.138 1.00 85.81 103 ASN A O 1
ATOM 826 N N . SER A 1 104 ? -21.363 3.079 13.637 1.00 86.06 104 SER A N 1
ATOM 827 C CA . SER A 1 104 ? -21.989 2.903 14.957 1.00 86.06 104 SER A CA 1
ATOM 828 C C . SER A 1 104 ? -22.140 1.450 15.428 1.00 86.06 104 SER A C 1
ATOM 830 O O . SER A 1 104 ? -22.333 1.227 16.621 1.00 86.06 104 SER A O 1
ATOM 832 N N . SER A 1 105 ? -22.070 0.472 14.520 1.00 87.81 105 SER A N 1
ATOM 833 C CA . SER A 1 105 ? -22.161 -0.959 14.831 1.00 87.81 105 SER A CA 1
ATOM 834 C C . SER A 1 105 ? -20.804 -1.604 15.104 1.00 87.81 105 SER A C 1
ATOM 836 O O . SER A 1 105 ? -20.776 -2.714 15.624 1.00 87.81 105 SER A O 1
ATOM 838 N N . GLY A 1 106 ? -19.697 -0.950 14.749 1.00 88.44 106 GLY A N 1
ATOM 839 C CA . GLY A 1 106 ? -18.360 -1.483 14.959 1.00 88.44 106 GLY A CA 1
ATOM 840 C C . GLY A 1 106 ? -17.367 -1.121 13.861 1.00 88.44 106 GLY A C 1
ATOM 841 O O . GLY A 1 106 ? -17.645 -0.325 12.966 1.00 88.44 106 GLY A O 1
ATOM 842 N N . THR A 1 107 ? -16.199 -1.750 13.926 1.00 87.44 107 THR A N 1
ATOM 843 C CA . THR A 1 107 ? -15.113 -1.612 12.953 1.00 87.44 107 THR A CA 1
ATOM 844 C C . THR A 1 107 ? -14.874 -2.936 12.244 1.00 87.44 107 THR A C 1
ATOM 846 O O . THR A 1 107 ? -14.729 -3.972 12.890 1.00 87.44 107 THR A O 1
ATOM 849 N N . THR A 1 108 ? -14.809 -2.899 10.916 1.00 91.50 108 THR A N 1
ATOM 850 C CA . THR A 1 108 ? -14.478 -4.049 10.068 1.00 91.50 108 THR A CA 1
ATOM 851 C C . THR A 1 108 ? -13.144 -3.813 9.383 1.00 91.50 108 THR A C 1
ATOM 853 O O . THR A 1 108 ? -12.898 -2.720 8.879 1.00 91.50 108 THR A O 1
ATOM 856 N N . LEU A 1 109 ? -12.317 -4.853 9.312 1.00 90.62 109 LEU A N 1
ATOM 857 C CA . LEU A 1 109 ? -11.079 -4.893 8.541 1.00 90.62 109 LEU A CA 1
ATOM 858 C C . LEU A 1 109 ? -11.135 -6.098 7.601 1.00 90.62 109 LEU A C 1
ATOM 860 O O . LEU A 1 109 ? -11.572 -7.173 8.009 1.00 90.62 109 LEU A O 1
ATOM 864 N N . LYS A 1 110 ? -10.708 -5.930 6.352 1.00 93.50 110 LYS A N 1
ATOM 865 C CA . LYS A 1 110 ? -10.648 -7.009 5.359 1.00 93.50 110 LYS A CA 1
ATOM 866 C C . LYS A 1 110 ? -9.301 -7.025 4.672 1.00 93.50 110 LYS A C 1
ATOM 868 O O . LYS A 1 110 ? -8.786 -5.958 4.348 1.00 93.50 110 LYS A O 1
ATOM 873 N N . LEU A 1 111 ? -8.790 -8.217 4.397 1.00 93.19 111 LEU A N 1
ATOM 874 C CA . LEU A 1 111 ? -7.593 -8.418 3.587 1.00 93.19 111 LEU A CA 1
ATOM 875 C C . LEU A 1 111 ? -7.965 -9.065 2.261 1.00 93.19 111 LEU A C 1
ATOM 877 O O . LEU A 1 111 ? -8.733 -10.026 2.232 1.00 93.19 111 LEU A O 1
ATOM 881 N N . TYR A 1 112 ? -7.372 -8.556 1.189 1.00 94.19 112 TYR A N 1
ATOM 882 C CA . TYR A 1 112 ? -7.434 -9.136 -0.140 1.00 94.19 112 TYR A CA 1
ATOM 883 C C . TYR A 1 112 ? -6.020 -9.437 -0.637 1.00 94.19 112 TYR A C 1
ATOM 885 O O . TYR A 1 112 ? -5.117 -8.608 -0.487 1.00 94.19 112 TYR A O 1
ATOM 893 N N . GLU A 1 113 ? -5.859 -10.593 -1.269 1.00 91.88 113 GLU A N 1
ATOM 894 C CA . GLU A 1 113 ? -4.634 -11.029 -1.938 1.00 91.88 113 GLU A CA 1
ATOM 895 C C . GLU A 1 113 ? -4.962 -11.290 -3.403 1.00 91.88 113 GLU A C 1
ATOM 897 O O . GLU A 1 113 ? -5.958 -11.950 -3.703 1.00 91.88 113 GLU A O 1
ATOM 902 N N . GLU A 1 114 ? -4.170 -10.731 -4.320 1.00 93.25 114 GLU A N 1
ATOM 903 C CA . GLU A 1 114 ? -4.381 -10.899 -5.767 1.00 93.25 114 GLU A CA 1
ATOM 904 C C . GLU A 1 114 ? -5.814 -10.518 -6.208 1.00 93.25 114 GLU A C 1
ATOM 906 O O . GLU A 1 114 ? -6.419 -11.141 -7.078 1.00 93.25 114 GLU A O 1
ATOM 911 N N . GLY A 1 115 ? -6.399 -9.512 -5.548 1.00 94.81 115 GLY A N 1
ATOM 912 C CA . GLY A 1 115 ? -7.763 -9.047 -5.812 1.00 94.81 115 GLY A CA 1
ATOM 913 C C . GLY A 1 115 ? -8.882 -9.863 -5.147 1.00 94.81 115 GLY A C 1
ATOM 914 O O . GLY A 1 115 ? -10.051 -9.518 -5.298 1.00 94.81 115 GLY A O 1
ATOM 915 N N . VAL A 1 116 ? -8.563 -10.919 -4.392 1.00 95.69 116 VAL A N 1
ATOM 916 C CA . VAL A 1 116 ? -9.544 -11.835 -3.784 1.00 95.69 116 VAL A CA 1
ATOM 917 C C . VAL A 1 116 ? -9.578 -11.670 -2.268 1.00 95.69 116 VAL A C 1
ATOM 919 O O . VAL A 1 116 ? -8.536 -11.630 -1.625 1.00 95.69 116 VAL A O 1
ATOM 922 N N . LEU A 1 117 ? -10.777 -11.599 -1.677 1.00 96.44 117 LEU A N 1
ATOM 923 C CA . LEU A 1 117 ? -10.957 -11.522 -0.223 1.00 96.44 117 LEU A CA 1
ATOM 924 C C . LEU A 1 117 ? -10.445 -12.804 0.446 1.00 96.44 117 LEU A C 1
ATOM 926 O O . LEU A 1 117 ? -10.960 -13.884 0.159 1.00 96.44 117 LEU A O 1
ATOM 930 N N . VAL A 1 118 ? -9.498 -12.674 1.375 1.00 94.81 118 VAL A N 1
ATOM 931 C CA . VAL A 1 118 ? -8.933 -13.815 2.115 1.00 94.81 118 VAL A CA 1
ATOM 932 C C . VAL A 1 118 ? -9.400 -13.874 3.564 1.00 94.81 118 VAL A C 1
ATOM 934 O O . VAL A 1 118 ? -9.605 -14.965 4.089 1.00 94.81 118 VAL A O 1
ATOM 937 N N . ASP A 1 119 ? -9.625 -12.723 4.201 1.00 94.56 119 ASP A N 1
ATOM 938 C CA . ASP A 1 119 ? -10.037 -12.679 5.604 1.00 94.56 119 ASP A CA 1
ATOM 939 C C . ASP A 1 119 ? -10.839 -11.415 5.939 1.00 94.56 119 ASP A C 1
ATOM 941 O O . ASP A 1 119 ? -10.730 -10.372 5.287 1.00 94.56 119 ASP A O 1
ATOM 945 N N . THR A 1 120 ? -11.680 -11.515 6.965 1.00 94.81 120 THR A N 1
ATOM 946 C CA . THR A 1 120 ? -12.482 -10.420 7.512 1.00 94.81 120 THR A CA 1
ATOM 947 C C . THR A 1 120 ? -12.505 -10.511 9.028 1.00 94.81 120 THR A C 1
ATOM 949 O O . THR A 1 120 ? -12.861 -11.535 9.602 1.00 94.81 120 THR A O 1
ATOM 952 N N . SER A 1 121 ? -12.213 -9.391 9.677 1.00 93.00 121 SER A N 1
ATOM 953 C CA . SER A 1 121 ? -12.232 -9.255 11.126 1.00 93.00 121 SER A CA 1
ATOM 954 C C . SER A 1 121 ? -13.163 -8.121 11.531 1.00 93.00 121 SER A C 1
ATOM 956 O O . SER A 1 121 ? -13.273 -7.114 10.829 1.00 93.00 121 SER A O 1
ATOM 958 N N . PHE A 1 122 ? -13.852 -8.286 12.657 1.00 92.06 122 PHE A N 1
ATOM 959 C CA . PHE A 1 122 ? -14.861 -7.344 13.131 1.00 92.06 122 PHE A CA 1
ATOM 960 C C . PHE A 1 122 ? -14.736 -7.101 14.634 1.00 92.06 122 PHE A C 1
ATOM 962 O O . PHE A 1 122 ? -14.516 -8.029 15.413 1.00 92.06 122 PHE A O 1
ATOM 969 N N . ASN A 1 123 ? -14.912 -5.846 15.041 1.00 88.75 123 ASN A N 1
ATOM 970 C CA . ASN A 1 123 ? -15.014 -5.431 16.432 1.00 88.75 123 ASN A CA 1
ATOM 971 C C . ASN A 1 123 ? -16.316 -4.657 16.647 1.00 88.75 123 ASN A C 1
ATOM 973 O O . ASN A 1 123 ? -16.540 -3.657 15.978 1.00 88.75 123 ASN A O 1
ATOM 977 N N . GLU A 1 124 ? -17.137 -5.069 17.612 1.00 88.69 124 GLU A N 1
ATOM 978 C CA . GLU A 1 124 ? -18.415 -4.411 17.936 1.00 88.69 124 GLU A CA 1
ATOM 979 C C . GLU A 1 124 ? -18.252 -2.980 18.472 1.00 88.69 124 GLU A C 1
ATOM 981 O O . GLU A 1 124 ? -19.200 -2.201 18.479 1.00 88.69 124 GLU A O 1
ATOM 986 N N . THR A 1 125 ? -17.060 -2.615 18.953 1.00 84.62 125 THR A N 1
ATOM 987 C CA . THR A 1 125 ? -16.774 -1.253 19.406 1.00 84.62 125 THR A CA 1
ATOM 988 C C . THR A 1 125 ? -16.246 -0.427 18.236 1.00 84.62 125 THR A C 1
ATOM 990 O O . THR A 1 125 ? -15.152 -0.730 17.759 1.00 84.62 125 THR A O 1
ATOM 993 N N . PRO A 1 126 ? -16.940 0.649 17.822 1.00 80.12 126 PRO A N 1
ATOM 994 C CA . PRO A 1 126 ? -16.435 1.558 16.804 1.00 80.12 126 PRO A CA 1
ATOM 995 C C . PRO A 1 126 ? -15.125 2.197 17.258 1.00 80.12 126 PRO A C 1
ATOM 997 O O . PRO A 1 126 ? -14.975 2.620 18.414 1.00 80.12 126 PRO A O 1
ATOM 1000 N N . TRP A 1 1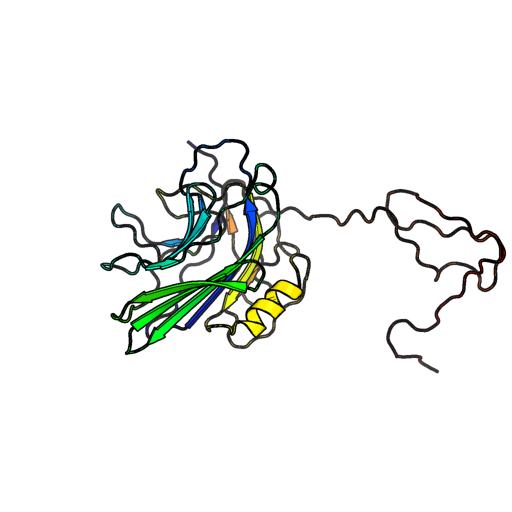27 ? -14.163 2.250 16.351 1.00 78.25 127 TRP A N 1
ATOM 1001 C CA . TRP A 1 127 ? -12.852 2.834 16.586 1.00 78.25 127 TRP A CA 1
ATOM 1002 C C . TRP A 1 127 ? -12.707 4.181 15.887 1.00 78.25 127 TRP A C 1
ATOM 1004 O O . TRP A 1 127 ? -13.277 4.396 14.821 1.00 78.25 127 TRP A O 1
ATOM 1014 N N . ASN A 1 128 ? -11.923 5.069 16.503 1.00 70.88 128 ASN A N 1
ATOM 1015 C CA . ASN A 1 128 ? -11.528 6.352 15.927 1.00 70.88 128 ASN A CA 1
ATOM 1016 C C . ASN A 1 128 ? -10.114 6.210 15.363 1.00 70.88 128 ASN A C 1
ATOM 1018 O O . ASN A 1 128 ? -9.227 5.721 16.069 1.00 70.88 128 ASN A O 1
ATOM 1022 N N . MET A 1 129 ? -9.907 6.645 14.123 1.00 67.38 129 MET A N 1
ATOM 1023 C CA . MET A 1 129 ? -8.636 6.523 13.408 1.00 67.38 129 MET A CA 1
ATOM 1024 C C . MET A 1 129 ? -7.984 7.897 13.240 1.00 67.38 129 MET A C 1
ATOM 1026 O O . MET A 1 129 ? -7.671 8.330 12.137 1.00 67.38 129 MET A O 1
ATOM 1030 N N . THR A 1 130 ? -7.841 8.611 14.354 1.00 69.75 130 THR A N 1
ATOM 1031 C CA . THR A 1 130 ? -7.213 9.935 14.370 1.00 69.75 130 THR A CA 1
ATOM 1032 C C . THR A 1 130 ? -5.708 9.818 14.197 1.00 69.75 130 THR A C 1
ATOM 1034 O O . THR A 1 130 ? -5.096 9.013 14.908 1.00 69.75 130 THR A O 1
ATOM 1037 N N . ASP A 1 131 ? -5.147 10.680 13.351 1.00 70.81 131 ASP A N 1
ATOM 1038 C CA . ASP A 1 131 ? -3.710 10.852 13.119 1.00 70.81 131 ASP A CA 1
ATOM 1039 C C . ASP A 1 131 ? -2.886 10.782 14.425 1.00 70.81 131 ASP A C 1
ATOM 1041 O O . ASP A 1 131 ? -3.192 11.470 15.420 1.00 70.81 131 ASP A O 1
ATOM 1045 N N . PRO A 1 132 ? -1.821 9.957 14.485 1.00 68.94 132 PRO A N 1
ATOM 1046 C CA . PRO A 1 132 ? -0.973 9.903 15.647 1.00 68.94 132 PRO A CA 1
ATOM 1047 C C . PRO A 1 132 ? -0.009 11.106 15.723 1.00 68.94 132 PRO A C 1
ATOM 1049 O O . PRO A 1 132 ? 0.784 11.181 16.663 1.00 68.94 132 PRO A O 1
ATOM 1052 N N . GLY A 1 133 ? -0.056 12.071 14.813 1.00 73.44 133 GLY A N 1
ATOM 1053 C CA . GLY A 1 133 ? 0.930 13.141 14.695 1.00 73.44 133 GLY A CA 1
ATOM 1054 C C . GLY A 1 133 ? 2.311 12.565 14.395 1.00 73.44 133 GLY A C 1
ATOM 1055 O O . GLY A 1 133 ? 3.293 12.902 15.069 1.00 73.44 133 GLY A O 1
ATOM 1056 N N . GLN A 1 134 ? 2.350 11.553 13.527 1.00 77.38 134 GLN A N 1
ATOM 1057 C CA . GLN A 1 134 ? 3.551 10.856 13.095 1.00 77.38 134 GLN A CA 1
ATOM 1058 C C . GLN A 1 134 ? 3.492 10.594 11.602 1.00 77.38 134 GLN A C 1
ATOM 1060 O O . GLN A 1 134 ? 2.540 10.008 11.115 1.00 77.38 134 GLN A O 1
ATOM 1065 N N . ALA A 1 135 ? 4.598 10.878 10.919 1.00 80.50 135 ALA A N 1
ATOM 1066 C CA . ALA A 1 135 ? 4.740 10.610 9.497 1.00 80.50 135 ALA A CA 1
ATOM 1067 C C . ALA A 1 135 ? 4.369 9.167 9.108 1.00 80.50 135 ALA A C 1
ATOM 1069 O O . ALA A 1 135 ? 4.939 8.202 9.640 1.00 80.50 135 ALA A O 1
ATOM 1070 N N . PHE A 1 136 ? 3.513 9.046 8.092 1.00 83.31 136 PHE A N 1
ATOM 1071 C CA . PHE A 1 136 ? 3.319 7.805 7.351 1.00 83.31 136 PHE A CA 1
ATOM 1072 C C . PHE A 1 136 ? 4.632 7.367 6.690 1.00 83.31 136 PHE A C 1
ATOM 1074 O O . PHE A 1 136 ? 5.430 8.182 6.205 1.00 83.31 136 PHE A O 1
ATOM 1081 N N . ARG A 1 137 ? 4.878 6.056 6.680 1.00 85.94 137 ARG A N 1
ATOM 1082 C CA . ARG A 1 137 ? 6.084 5.455 6.110 1.00 85.94 137 ARG A CA 1
ATOM 1083 C C . ARG A 1 137 ? 5.763 4.290 5.195 1.00 85.94 137 ARG A C 1
ATOM 1085 O O . ARG A 1 137 ? 4.944 3.433 5.520 1.00 85.94 137 ARG A O 1
ATOM 1092 N N . ILE A 1 138 ? 6.525 4.209 4.107 1.00 88.31 138 ILE A N 1
ATOM 1093 C CA . ILE A 1 138 ? 6.602 3.038 3.228 1.00 88.31 138 ILE A CA 1
ATOM 1094 C C . ILE A 1 138 ? 7.963 2.363 3.437 1.00 88.31 138 ILE A C 1
ATOM 1096 O O . ILE A 1 138 ? 9.001 3.022 3.493 1.00 88.31 138 ILE A O 1
ATOM 1100 N N . GLY A 1 139 ? 7.976 1.039 3.561 1.00 83.19 139 GLY A N 1
ATOM 1101 C CA . GLY A 1 139 ? 9.177 0.224 3.763 1.00 83.19 139 GLY A CA 1
ATOM 1102 C C . GLY A 1 139 ? 9.674 0.146 5.206 1.00 83.19 139 GLY A C 1
ATOM 1103 O O . GLY A 1 139 ? 10.731 -0.428 5.468 1.00 83.19 139 GLY A O 1
ATOM 1104 N N . GLY A 1 140 ? 8.943 0.699 6.171 1.00 78.12 140 GLY A N 1
ATOM 1105 C CA . GLY A 1 140 ? 9.342 0.577 7.562 1.00 78.12 140 GLY A CA 1
ATOM 1106 C C . GLY A 1 140 ? 8.434 1.295 8.533 1.00 78.12 140 GLY A C 1
ATOM 1107 O O . GLY A 1 140 ? 7.390 1.835 8.190 1.00 78.12 140 GLY A O 1
ATOM 1108 N N . LEU A 1 141 ? 8.891 1.296 9.775 1.00 73.38 141 LEU A N 1
ATOM 1109 C CA . LEU A 1 141 ? 8.148 1.749 10.933 1.00 73.38 141 LEU A CA 1
ATOM 1110 C C . LEU A 1 141 ? 8.953 2.795 11.713 1.00 73.38 141 LEU A C 1
ATOM 1112 O O . LEU A 1 141 ? 10.176 2.882 11.573 1.00 73.38 141 LEU A O 1
ATOM 1116 N N . THR A 1 142 ? 8.285 3.576 12.563 1.00 61.94 142 THR A N 1
ATOM 1117 C CA . THR A 1 142 ? 8.912 4.624 13.374 1.00 61.94 142 THR A CA 1
ATOM 1118 C C . THR A 1 142 ? 9.996 4.097 14.319 1.00 61.94 142 THR A C 1
ATOM 1120 O O . THR A 1 142 ? 11.133 4.566 14.212 1.00 61.94 142 THR A O 1
ATOM 1123 N N . VAL A 1 143 ? 9.706 3.100 15.173 1.00 57.53 143 VAL A N 1
ATOM 1124 C CA . VAL A 1 143 ? 10.669 2.441 16.089 1.00 57.53 143 VAL A CA 1
ATOM 1125 C C . VAL A 1 143 ? 10.180 1.043 16.511 1.00 57.53 143 VAL A C 1
ATOM 1127 O O . VAL A 1 143 ? 9.025 0.888 16.875 1.00 57.53 143 VAL A O 1
ATOM 1130 N N . GLY A 1 144 ? 11.067 0.041 16.589 1.00 54.47 144 GLY A N 1
ATOM 1131 C CA . GLY A 1 144 ? 10.829 -1.185 17.381 1.00 54.47 144 GLY A CA 1
ATOM 1132 C C . GLY A 1 144 ? 10.213 -2.387 16.651 1.00 54.47 144 GLY A C 1
ATOM 1133 O O . GLY A 1 144 ? 10.124 -3.462 17.239 1.00 54.47 144 GLY A O 1
ATOM 1134 N N . ILE A 1 145 ? 9.866 -2.243 15.373 1.00 58.62 145 ILE A N 1
ATOM 1135 C CA . ILE A 1 145 ? 9.409 -3.322 14.481 1.00 58.62 145 ILE A CA 1
ATOM 1136 C C . ILE A 1 145 ? 10.332 -3.322 13.250 1.00 58.62 145 ILE A C 1
ATOM 1138 O O . ILE A 1 145 ? 10.863 -2.267 12.889 1.00 58.62 145 ILE A O 1
ATOM 1142 N N . THR A 1 146 ? 10.652 -4.493 12.687 1.00 69.88 146 THR A N 1
ATOM 1143 C CA . THR A 1 146 ? 11.671 -4.594 11.632 1.00 69.88 146 THR A CA 1
ATOM 1144 C C . THR A 1 146 ? 11.165 -3.956 10.337 1.00 69.88 146 THR A C 1
ATOM 1146 O O . THR A 1 146 ? 9.975 -3.982 10.023 1.00 69.88 146 THR A O 1
ATOM 1149 N N . ASN A 1 147 ? 12.065 -3.301 9.604 1.00 74.50 147 ASN A N 1
ATOM 1150 C CA . ASN A 1 147 ? 11.732 -2.706 8.312 1.00 74.50 147 ASN A CA 1
ATOM 1151 C C . ASN A 1 147 ? 11.396 -3.800 7.300 1.00 74.50 147 ASN A C 1
ATOM 1153 O O . ASN A 1 147 ? 11.828 -4.944 7.452 1.00 74.50 147 ASN A O 1
ATOM 1157 N N . TRP A 1 148 ? 10.661 -3.433 6.256 1.00 78.50 148 TRP A N 1
ATOM 1158 C CA . TRP A 1 148 ? 10.488 -4.311 5.112 1.00 78.50 148 TRP A CA 1
ATOM 1159 C C . TRP A 1 148 ? 11.846 -4.640 4.499 1.00 78.50 148 TRP A C 1
ATOM 1161 O O . TRP A 1 148 ? 12.633 -3.739 4.206 1.00 78.50 148 TRP A O 1
ATOM 1171 N N . ASN A 1 149 ? 12.104 -5.930 4.307 1.00 77.62 149 ASN A N 1
ATOM 1172 C CA . ASN A 1 149 ? 13.191 -6.391 3.461 1.00 77.62 149 ASN A CA 1
ATOM 1173 C C . ASN A 1 149 ? 12.575 -6.926 2.176 1.00 77.62 149 ASN A C 1
ATOM 1175 O O . ASN A 1 149 ? 11.926 -7.972 2.194 1.00 77.62 149 ASN A O 1
ATOM 1179 N N . GLY A 1 150 ? 12.715 -6.167 1.096 1.00 80.12 150 GLY A N 1
ATOM 1180 C CA . GLY A 1 150 ? 12.087 -6.475 -0.175 1.00 80.12 150 GLY A CA 1
ATOM 1181 C C . GLY A 1 150 ? 11.792 -5.229 -0.997 1.00 80.12 150 GLY A C 1
ATOM 1182 O O . GLY A 1 150 ? 12.148 -4.107 -0.632 1.00 80.12 150 GLY A O 1
ATOM 1183 N N . MET A 1 151 ? 11.114 -5.442 -2.114 1.00 85.25 151 MET A N 1
ATOM 1184 C CA . MET A 1 151 ? 10.669 -4.397 -3.027 1.00 85.25 151 MET A CA 1
ATOM 1185 C C . MET A 1 151 ? 9.201 -4.055 -2.757 1.00 85.25 151 MET A C 1
ATOM 1187 O O . MET A 1 151 ? 8.428 -4.898 -2.293 1.00 85.25 151 MET A O 1
ATOM 1191 N N . ILE A 1 152 ? 8.838 -2.803 -3.020 1.00 88.75 152 ILE A N 1
ATOM 1192 C CA . ILE A 1 152 ? 7.479 -2.266 -2.916 1.00 88.75 152 ILE A CA 1
ATOM 1193 C C . ILE A 1 152 ? 7.234 -1.476 -4.193 1.00 88.75 152 ILE A C 1
ATOM 1195 O O . ILE A 1 152 ? 8.133 -0.775 -4.656 1.00 88.75 152 ILE A O 1
ATOM 1199 N N . ASP A 1 153 ? 6.043 -1.608 -4.754 1.00 91.12 153 ASP A N 1
ATOM 1200 C CA . ASP A 1 153 ? 5.659 -0.964 -5.998 1.00 91.12 153 ASP A CA 1
ATOM 1201 C C . ASP A 1 153 ? 4.176 -0.570 -5.965 1.00 91.12 153 ASP A C 1
ATOM 1203 O O . ASP A 1 153 ? 3.397 -1.175 -5.225 1.00 91.12 153 ASP A O 1
ATOM 1207 N N . LYS A 1 154 ? 3.800 0.452 -6.741 1.00 91.38 154 LYS A N 1
ATOM 1208 C CA . LYS A 1 154 ? 2.418 0.936 -6.918 1.00 91.38 154 LYS A CA 1
ATOM 1209 C C . LYS A 1 154 ? 1.605 0.964 -5.611 1.00 91.38 154 LYS A C 1
ATOM 1211 O O . LYS A 1 154 ? 0.681 0.176 -5.403 1.00 91.38 154 LYS A O 1
ATOM 1216 N N . VAL A 1 155 ? 1.983 1.875 -4.715 1.00 93.00 155 VAL A N 1
ATOM 1217 C CA . VAL A 1 155 ? 1.267 2.108 -3.452 1.00 93.00 155 VAL A CA 1
ATOM 1218 C C . VAL A 1 155 ? 0.114 3.069 -3.680 1.00 93.00 155 VAL A C 1
ATOM 1220 O O . VAL A 1 155 ? 0.307 4.151 -4.232 1.00 93.00 155 VAL A O 1
ATOM 1223 N N . GLU A 1 156 ? -1.072 2.695 -3.221 1.00 92.88 156 GLU A N 1
ATOM 1224 C CA . GLU A 1 156 ? -2.298 3.458 -3.429 1.00 92.88 156 GLU A CA 1
ATOM 1225 C C . GLU A 1 156 ? -3.088 3.551 -2.121 1.00 92.88 156 GLU A C 1
ATOM 1227 O O . GLU A 1 156 ? -3.203 2.572 -1.377 1.00 92.88 156 GLU A O 1
ATOM 1232 N N . ILE A 1 157 ? -3.586 4.750 -1.818 1.00 91.12 157 ILE A N 1
ATOM 1233 C CA . ILE A 1 157 ? -4.302 5.061 -0.577 1.00 91.12 157 ILE A CA 1
ATOM 1234 C C . ILE A 1 157 ? -5.592 5.790 -0.939 1.00 91.12 157 ILE A C 1
ATOM 1236 O O . ILE A 1 157 ? -5.563 6.771 -1.682 1.00 91.12 157 ILE A O 1
ATOM 1240 N N . TRP A 1 158 ? -6.709 5.340 -0.373 1.00 91.06 158 TRP A N 1
ATOM 1241 C CA . TRP A 1 158 ? -8.031 5.930 -0.551 1.00 91.06 158 TRP A CA 1
ATOM 1242 C C . TRP A 1 158 ? -8.674 6.228 0.792 1.00 91.06 158 TRP A C 1
ATOM 1244 O O . TRP A 1 158 ? -8.547 5.449 1.738 1.00 91.06 158 TRP A O 1
ATOM 1254 N N . ASN A 1 159 ? -9.448 7.306 0.824 1.00 89.06 159 ASN A N 1
ATOM 1255 C CA . ASN A 1 159 ? -10.337 7.662 1.924 1.00 89.06 159 ASN A CA 1
ATOM 1256 C C . ASN A 1 159 ? -11.745 7.074 1.707 1.00 89.06 159 ASN A C 1
ATOM 1258 O O . ASN A 1 159 ? -12.757 7.736 1.937 1.00 89.06 159 ASN A O 1
ATOM 1262 N N . ASP A 1 160 ? -11.799 5.857 1.156 1.00 90.12 160 ASP A N 1
ATOM 1263 C CA . ASP A 1 160 ? -13.024 5.083 0.988 1.00 90.12 160 ASP A CA 1
ATOM 1264 C C . ASP A 1 160 ? -12.745 3.577 1.030 1.00 90.12 160 ASP A C 1
ATOM 1266 O O . ASP A 1 160 ? -11.611 3.130 0.853 1.00 90.12 160 ASP A O 1
ATOM 1270 N N . THR A 1 161 ? -13.788 2.786 1.263 1.00 91.81 161 THR A N 1
ATOM 1271 C CA . THR A 1 161 ? -13.755 1.325 1.224 1.00 91.81 161 THR A CA 1
ATOM 1272 C C . THR A 1 161 ? -14.100 0.877 -0.186 1.00 91.81 161 THR A C 1
ATOM 1274 O O . THR A 1 161 ? -15.270 0.867 -0.566 1.00 91.81 161 THR A O 1
ATOM 1277 N N . LEU A 1 162 ? -13.084 0.483 -0.952 1.00 94.19 162 LEU A N 1
ATOM 1278 C CA . LEU A 1 162 ? -13.296 -0.071 -2.281 1.00 94.19 162 LEU A CA 1
ATOM 1279 C C . LEU A 1 162 ? -14.087 -1.382 -2.202 1.00 94.19 162 LEU A C 1
ATOM 1281 O O . LEU A 1 162 ? -13.952 -2.171 -1.257 1.00 94.19 162 LEU A O 1
ATOM 1285 N N . SER A 1 163 ? -14.918 -1.621 -3.216 1.00 95.38 163 SER A N 1
ATOM 1286 C CA . SER A 1 163 ? -15.616 -2.895 -3.361 1.00 95.38 163 SER A CA 1
ATOM 1287 C C . SER A 1 163 ? -14.649 -4.003 -3.792 1.00 95.38 163 SER A C 1
ATOM 1289 O O . SER A 1 163 ? -13.558 -3.738 -4.291 1.00 95.38 163 SER A O 1
ATOM 1291 N N . GLY A 1 164 ? -15.051 -5.268 -3.633 1.00 95.62 164 GLY A N 1
ATOM 1292 C CA . GLY A 1 164 ? -14.245 -6.394 -4.119 1.00 95.62 164 GLY A CA 1
ATOM 1293 C C . GLY A 1 164 ? -13.980 -6.327 -5.629 1.00 95.62 164 GLY A C 1
ATOM 1294 O O . GLY A 1 164 ? -12.872 -6.628 -6.061 1.00 95.62 164 GLY A O 1
ATOM 1295 N N . ASP A 1 165 ? -14.958 -5.865 -6.414 1.00 95.50 165 ASP A N 1
ATOM 1296 C CA . ASP A 1 165 ? -14.813 -5.708 -7.866 1.00 95.50 165 ASP A CA 1
ATOM 1297 C C . ASP A 1 165 ? -13.844 -4.569 -8.215 1.00 95.50 165 ASP A C 1
ATOM 1299 O O . ASP A 1 165 ? -13.006 -4.725 -9.103 1.00 95.50 165 ASP A O 1
ATOM 1303 N N . ASP A 1 166 ? -13.899 -3.448 -7.489 1.00 94.44 166 ASP A N 1
ATOM 1304 C CA . ASP A 1 166 ? -12.947 -2.347 -7.677 1.00 94.44 166 ASP A CA 1
ATOM 1305 C C . ASP A 1 166 ? -11.525 -2.795 -7.336 1.00 94.44 166 ASP A C 1
ATOM 1307 O O . ASP A 1 166 ? -10.602 -2.546 -8.105 1.00 94.44 166 ASP A O 1
ATOM 1311 N N . ILE A 1 167 ? -11.344 -3.532 -6.236 1.00 95.94 167 ILE A N 1
ATOM 1312 C CA . ILE A 1 167 ? -10.041 -4.083 -5.832 1.00 95.94 167 ILE A CA 1
ATOM 1313 C C . ILE A 1 167 ? -9.515 -5.075 -6.876 1.00 95.94 167 ILE A C 1
ATOM 1315 O O . ILE A 1 167 ? -8.324 -5.064 -7.194 1.00 95.94 167 ILE A O 1
ATOM 1319 N N . LEU A 1 168 ? -10.385 -5.906 -7.455 1.00 94.69 168 LEU A N 1
ATOM 1320 C CA . LEU A 1 168 ? -10.015 -6.800 -8.548 1.00 94.69 168 LEU A CA 1
ATOM 1321 C C . LEU A 1 168 ? -9.601 -6.018 -9.805 1.00 94.69 168 LEU A C 1
ATOM 1323 O O . LEU A 1 168 ? -8.638 -6.392 -10.472 1.00 94.69 168 LEU A O 1
ATOM 1327 N N . ASN A 1 169 ? -10.270 -4.907 -10.117 1.00 91.75 169 ASN A N 1
ATOM 1328 C CA . ASN A 1 169 ? -9.850 -4.022 -11.204 1.00 91.75 169 ASN A CA 1
ATOM 1329 C C . ASN A 1 169 ? -8.487 -3.383 -10.909 1.00 91.75 169 ASN A C 1
ATOM 1331 O O . ASN A 1 169 ? -7.621 -3.357 -11.784 1.00 91.75 169 ASN A O 1
ATOM 1335 N N . VAL A 1 170 ? -8.258 -2.952 -9.662 1.00 92.25 170 VAL A N 1
ATOM 1336 C CA . VAL A 1 170 ? -6.964 -2.414 -9.229 1.00 92.25 170 VAL A CA 1
ATOM 1337 C C . VAL A 1 170 ? -5.840 -3.428 -9.422 1.00 92.25 170 VAL A C 1
ATOM 1339 O O . VAL A 1 170 ? -4.768 -3.079 -9.924 1.00 92.25 170 VAL A O 1
ATOM 1342 N N . TYR A 1 171 ? -6.098 -4.682 -9.058 1.00 93.88 171 TYR A N 1
ATOM 1343 C CA . TYR A 1 171 ? -5.183 -5.792 -9.281 1.00 93.88 171 TYR A CA 1
ATOM 1344 C C . TYR A 1 171 ? -4.903 -6.021 -10.772 1.00 93.88 171 TYR A C 1
ATOM 1346 O O . TYR A 1 171 ? -3.742 -6.102 -11.179 1.00 93.88 171 TYR A O 1
ATOM 1354 N N . ASN A 1 172 ? -5.958 -6.078 -11.590 1.00 92.31 172 ASN A N 1
ATOM 1355 C CA . ASN A 1 172 ? -5.879 -6.382 -13.020 1.00 92.31 172 ASN A CA 1
ATOM 1356 C C . ASN A 1 172 ? -5.165 -5.302 -13.843 1.00 92.31 172 ASN A C 1
ATOM 1358 O O . ASN A 1 172 ? -4.599 -5.625 -14.887 1.00 92.31 172 ASN A O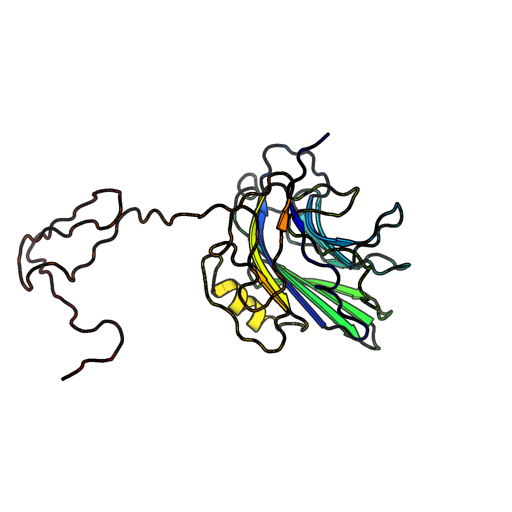 1
ATOM 1362 N N . ASP A 1 173 ? -5.115 -4.051 -13.371 1.00 89.56 173 ASP A N 1
ATOM 1363 C CA . ASP A 1 173 ? -4.233 -3.033 -13.961 1.00 89.56 173 ASP A CA 1
ATOM 1364 C C . ASP A 1 173 ? -2.761 -3.479 -13.941 1.00 89.56 173 ASP A C 1
ATOM 1366 O O . ASP A 1 173 ? -1.945 -3.028 -14.744 1.00 89.56 173 ASP A O 1
ATOM 1370 N N . GLY A 1 174 ? -2.406 -4.354 -13.002 1.00 88.56 174 GLY A N 1
ATOM 1371 C CA . GLY A 1 174 ? -1.072 -4.896 -12.847 1.00 88.56 174 GLY A CA 1
ATOM 1372 C C . GLY A 1 174 ? -0.098 -3.914 -12.203 1.00 88.56 174 GLY A C 1
ATOM 1373 O O . GLY A 1 174 ? -0.338 -2.706 -12.079 1.00 88.56 174 GLY A O 1
ATOM 1374 N N . ARG A 1 175 ? 1.049 -4.462 -11.797 1.00 88.19 175 ARG A N 1
ATOM 1375 C CA . ARG A 1 175 ? 2.124 -3.716 -11.133 1.00 88.19 175 ARG A CA 1
ATOM 1376 C C . ARG A 1 175 ? 2.707 -2.598 -11.995 1.00 88.19 175 ARG A C 1
ATOM 1378 O O . ARG A 1 175 ? 2.892 -1.496 -11.511 1.00 88.19 175 ARG A O 1
ATOM 1385 N N . LYS A 1 176 ? 2.959 -2.881 -13.278 1.00 82.50 176 LYS A N 1
ATOM 1386 C CA . LYS A 1 176 ? 3.661 -1.979 -14.218 1.00 82.50 176 LYS A CA 1
ATOM 1387 C C . LYS A 1 176 ? 2.763 -0.924 -14.864 1.00 82.50 176 LYS A C 1
ATOM 1389 O O . LYS A 1 176 ? 3.190 -0.225 -15.779 1.00 82.50 176 LYS A O 1
ATOM 1394 N N . SER A 1 177 ? 1.497 -0.862 -14.466 1.00 81.12 177 SER A N 1
ATOM 1395 C CA . SER A 1 177 ? 0.589 0.153 -14.981 1.00 81.12 177 SER A CA 1
ATOM 1396 C C . SER A 1 177 ? 0.973 1.513 -14.414 1.00 81.12 177 SER A C 1
ATOM 1398 O O . SER A 1 177 ? 1.018 1.708 -13.202 1.00 81.12 177 SER A O 1
ATOM 1400 N N . THR A 1 178 ? 1.211 2.458 -15.318 1.00 78.75 178 THR A N 1
ATOM 1401 C CA . THR A 1 178 ? 1.483 3.864 -15.006 1.00 78.75 178 THR A CA 1
ATOM 1402 C C . THR A 1 178 ? 0.205 4.706 -14.982 1.00 78.75 178 THR A C 1
ATOM 1404 O O . THR A 1 178 ? 0.263 5.938 -14.953 1.00 78.75 178 THR A O 1
ATOM 1407 N N . THR A 1 179 ? -0.963 4.051 -15.017 1.00 79.06 179 THR A N 1
ATOM 1408 C CA . THR A 1 179 ? -2.263 4.716 -15.011 1.00 79.06 179 THR A CA 1
ATOM 1409 C C . THR A 1 179 ? -2.435 5.503 -13.722 1.00 79.06 179 THR A C 1
ATOM 1411 O O . THR A 1 179 ? -2.508 4.952 -12.621 1.00 79.06 179 THR A O 1
ATOM 1414 N N . LYS A 1 180 ? -2.565 6.817 -13.882 1.00 78.94 180 LYS A N 1
ATOM 1415 C CA . LYS A 1 180 ? -2.991 7.699 -12.804 1.00 78.94 180 LYS A CA 1
ATOM 1416 C C . LYS A 1 180 ? -4.486 7.532 -12.605 1.00 78.94 180 LYS A C 1
ATOM 1418 O O . LYS A 1 180 ? -5.253 7.781 -13.538 1.00 78.94 180 LYS A O 1
ATOM 1423 N N . ARG A 1 181 ? -4.904 7.119 -11.411 1.00 72.12 181 ARG A N 1
ATOM 1424 C CA . ARG A 1 181 ? -6.328 7.100 -11.075 1.00 72.12 181 ARG A CA 1
ATOM 1425 C C . ARG A 1 181 ? -6.763 8.505 -10.687 1.00 72.12 181 ARG A C 1
ATOM 1427 O O . ARG A 1 181 ? -6.133 9.153 -9.862 1.00 72.12 181 ARG A O 1
ATOM 1434 N N . ASN A 1 182 ? -7.838 8.978 -11.305 1.00 66.38 182 ASN A N 1
ATOM 1435 C CA . ASN A 1 182 ? -8.465 10.252 -10.966 1.00 66.38 182 ASN A CA 1
ATOM 1436 C C . ASN A 1 182 ? -9.784 9.968 -10.251 1.00 66.38 182 ASN A C 1
ATOM 1438 O O . ASN A 1 182 ? -10.863 10.186 -10.800 1.00 66.38 182 ASN A O 1
ATOM 1442 N N . GLU A 1 183 ? -9.686 9.441 -9.037 1.00 70.81 183 GLU A N 1
ATOM 1443 C CA . GLU A 1 183 ? -10.837 9.190 -8.176 1.00 70.81 183 GLU A CA 1
ATOM 1444 C C . GLU A 1 183 ? -10.899 10.270 -7.103 1.00 70.81 183 GLU A C 1
ATOM 1446 O O . GLU A 1 183 ? -9.897 10.580 -6.464 1.00 70.81 183 GLU A O 1
ATOM 1451 N N . SER A 1 184 ? -12.083 10.843 -6.875 1.00 78.44 184 SER A N 1
ATOM 1452 C CA . SER A 1 184 ? -12.275 11.937 -5.911 1.00 78.44 184 SER A CA 1
ATOM 1453 C C . SER A 1 184 ? -11.921 11.573 -4.466 1.00 78.44 184 SER A C 1
ATOM 1455 O O . SER A 1 184 ? -11.849 12.460 -3.622 1.00 78.44 184 SER A O 1
ATOM 1457 N N . LEU A 1 185 ? -11.753 10.280 -4.180 1.00 84.25 185 LEU A N 1
ATOM 1458 C CA . LEU A 1 185 ? -11.482 9.727 -2.853 1.00 84.25 185 LEU A CA 1
ATOM 1459 C C . LEU A 1 185 ? -10.055 9.173 -2.729 1.00 84.25 185 LEU A C 1
ATOM 1461 O O . LEU A 1 185 ? -9.679 8.706 -1.655 1.00 84.25 185 LEU A O 1
ATOM 1465 N N . MET A 1 186 ? -9.254 9.221 -3.799 1.00 88.56 186 MET A N 1
ATOM 1466 C CA . MET A 1 186 ? -7.856 8.809 -3.740 1.00 88.56 186 MET A CA 1
ATOM 1467 C C . MET A 1 186 ? -7.029 9.878 -3.019 1.00 88.56 186 MET A C 1
ATOM 1469 O O . MET A 1 186 ? -7.109 11.064 -3.335 1.00 88.56 186 MET A O 1
ATOM 1473 N N . VAL A 1 187 ? -6.245 9.444 -2.036 1.00 89.69 187 VAL A N 1
ATOM 1474 C CA . VAL A 1 187 ? -5.422 10.304 -1.178 1.00 89.69 187 VAL A CA 1
ATOM 1475 C C . VAL A 1 187 ? -4.021 10.463 -1.758 1.00 89.69 187 VAL A C 1
ATOM 1477 O O . VAL A 1 187 ? -3.525 11.583 -1.845 1.00 89.69 187 VAL A O 1
ATOM 1480 N N . SER A 1 188 ? -3.397 9.353 -2.168 1.00 91.00 188 SER A N 1
ATOM 1481 C CA . SER A 1 188 ? -2.038 9.338 -2.724 1.00 91.00 188 SER A CA 1
ATOM 1482 C C . SER A 1 188 ? -1.823 8.143 -3.654 1.00 91.00 188 SER A C 1
ATOM 1484 O O . SER A 1 188 ? -2.361 7.059 -3.409 1.00 91.00 188 SER A O 1
ATOM 1486 N N . GLN A 1 189 ? -0.966 8.317 -4.666 1.00 91.94 189 GLN A N 1
ATOM 1487 C CA . GLN A 1 189 ? -0.512 7.245 -5.561 1.00 91.94 189 GLN A CA 1
ATOM 1488 C C . GLN A 1 189 ? 1.007 7.293 -5.773 1.00 91.94 189 GLN A C 1
ATOM 1490 O O . GLN A 1 189 ? 1.518 8.187 -6.445 1.00 91.94 189 GLN A O 1
ATOM 1495 N N . TYR A 1 190 ? 1.744 6.291 -5.305 1.00 91.75 190 TYR A N 1
ATOM 1496 C CA . TYR A 1 190 ? 3.189 6.187 -5.519 1.00 91.75 190 TYR A CA 1
ATOM 1497 C C . TYR A 1 190 ? 3.498 5.068 -6.515 1.00 91.75 190 TYR A C 1
ATOM 1499 O O . TYR A 1 190 ? 3.536 3.895 -6.151 1.00 91.75 190 TYR A O 1
ATOM 1507 N N . LEU A 1 191 ? 3.729 5.445 -7.776 1.00 90.12 191 LEU A N 1
ATOM 1508 C CA . LEU A 1 191 ? 4.109 4.523 -8.857 1.00 90.12 191 LEU A CA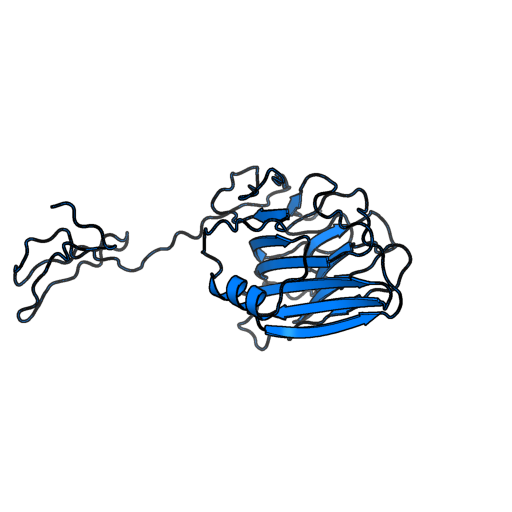 1
ATOM 1509 C C . LEU A 1 191 ? 5.607 4.182 -8.852 1.00 90.12 191 LEU A C 1
ATOM 1511 O O . LEU A 1 191 ? 6.021 3.250 -9.518 1.00 90.12 191 LEU A O 1
ATOM 1515 N N . PHE A 1 192 ? 6.424 4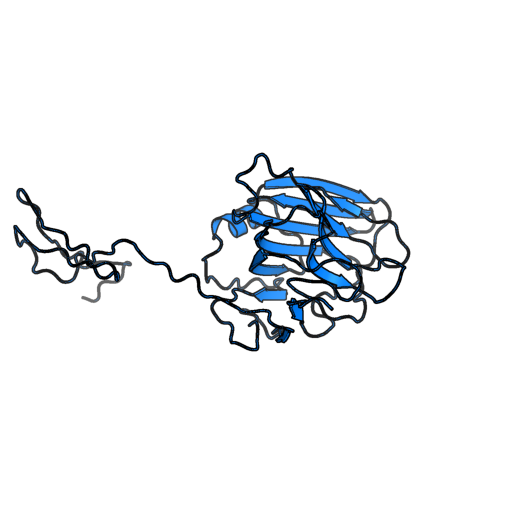.980 -8.158 1.00 87.00 192 PHE A N 1
ATOM 1516 C CA . PHE A 1 192 ? 7.896 4.938 -8.118 1.00 87.00 192 PHE A CA 1
ATOM 1517 C C . PHE A 1 192 ? 8.641 5.117 -9.457 1.00 87.00 192 PHE A C 1
ATOM 1519 O O . PHE A 1 192 ? 9.753 5.641 -9.443 1.00 87.00 192 PHE A O 1
ATOM 1526 N N . ASP A 1 193 ? 8.020 4.842 -10.603 1.00 82.06 193 ASP A N 1
ATOM 1527 C CA . ASP A 1 193 ? 8.575 5.060 -11.949 1.00 82.06 193 ASP A CA 1
ATOM 1528 C C . ASP A 1 193 ? 8.770 6.542 -12.316 1.00 82.06 193 ASP A C 1
ATOM 1530 O O . ASP A 1 193 ? 9.472 6.884 -13.262 1.00 82.06 193 ASP A O 1
ATOM 1534 N N . ASN A 1 194 ? 8.145 7.456 -11.580 1.00 76.25 194 ASN A N 1
ATOM 1535 C CA . ASN A 1 194 ? 8.311 8.903 -11.730 1.00 76.25 194 ASN A CA 1
ATOM 1536 C C . ASN A 1 194 ? 9.144 9.524 -10.598 1.00 76.25 194 ASN A C 1
ATOM 1538 O O . ASN A 1 194 ? 9.199 10.749 -10.473 1.00 76.25 194 ASN A O 1
ATOM 1542 N N . SER A 1 195 ? 9.739 8.692 -9.741 1.00 81.06 195 SER A N 1
ATOM 1543 C CA . SER A 1 195 ? 10.494 9.146 -8.577 1.00 81.06 195 SER A CA 1
ATOM 1544 C C . SER A 1 195 ? 11.910 9.599 -8.936 1.00 81.06 195 SER A C 1
ATOM 1546 O O . SER A 1 195 ? 12.410 9.392 -10.039 1.00 81.06 195 SER A O 1
ATOM 1548 N N . SER A 1 196 ? 12.556 10.271 -7.987 1.00 79.12 196 SER A N 1
ATOM 1549 C CA . SER A 1 196 ? 13.951 10.713 -8.086 1.00 79.12 196 SER A CA 1
ATOM 1550 C C . SER A 1 196 ? 14.780 10.084 -6.970 1.00 79.12 196 SER A C 1
ATOM 1552 O O . SER A 1 196 ? 14.229 9.515 -6.033 1.00 79.12 196 SER A O 1
ATOM 1554 N N . GLU A 1 197 ? 16.100 10.266 -6.998 1.00 72.19 197 GLU A N 1
ATOM 1555 C CA . GLU A 1 197 ? 17.018 9.712 -5.986 1.00 72.19 197 GLU A CA 1
ATOM 1556 C C . GLU A 1 197 ? 16.685 10.095 -4.538 1.00 72.19 197 GLU A C 1
ATOM 1558 O O . GLU A 1 197 ? 17.042 9.370 -3.615 1.00 72.19 197 GLU A O 1
ATOM 1563 N N . VAL A 1 198 ? 15.989 11.214 -4.325 1.00 80.12 198 VAL A N 1
ATOM 1564 C CA . VAL A 1 198 ? 15.671 11.729 -2.983 1.00 80.12 198 VAL A CA 1
ATOM 1565 C C . VAL A 1 198 ? 14.175 11.805 -2.689 1.00 80.12 198 VAL A C 1
ATOM 1567 O O . VAL A 1 198 ? 13.798 11.970 -1.529 1.00 80.12 198 VAL A O 1
ATOM 1570 N N . ARG A 1 199 ? 13.308 11.673 -3.703 1.00 87.00 199 ARG A N 1
ATOM 1571 C CA . ARG A 1 199 ? 11.856 11.840 -3.552 1.00 87.00 199 ARG A CA 1
ATOM 1572 C C . ARG A 1 199 ? 11.052 10.737 -4.212 1.00 87.00 199 ARG A C 1
ATOM 1574 O O . ARG A 1 199 ? 11.215 10.507 -5.409 1.00 87.00 199 ARG A O 1
ATOM 1581 N N . ALA A 1 200 ? 10.125 10.176 -3.443 1.00 89.75 200 ALA A N 1
ATOM 1582 C CA . ALA A 1 200 ? 9.020 9.378 -3.942 1.00 89.75 200 ALA A CA 1
ATOM 1583 C C . ALA A 1 200 ? 7.881 10.315 -4.353 1.00 89.75 200 ALA A C 1
ATOM 1585 O O . ALA A 1 200 ? 7.405 11.100 -3.530 1.00 89.75 200 ALA A O 1
ATOM 1586 N N . ILE A 1 201 ? 7.476 10.269 -5.619 1.00 90.00 201 ILE A N 1
ATOM 1587 C CA . ILE A 1 201 ? 6.477 11.201 -6.148 1.00 90.00 201 ILE A CA 1
ATOM 1588 C C . ILE A 1 201 ? 5.068 10.641 -5.962 1.00 90.00 201 ILE A C 1
ATOM 1590 O O . ILE A 1 201 ? 4.775 9.522 -6.384 1.00 90.00 201 ILE A O 1
ATOM 1594 N N . ASP A 1 202 ? 4.200 11.446 -5.353 1.00 91.44 202 ASP A N 1
ATOM 1595 C CA . ASP A 1 202 ? 2.759 11.243 -5.397 1.00 91.44 202 ASP A CA 1
ATOM 1596 C C . ASP A 1 202 ? 2.253 11.657 -6.787 1.00 91.44 202 ASP A C 1
ATOM 1598 O O . ASP A 1 202 ? 2.402 12.791 -7.238 1.00 91.44 202 ASP A O 1
ATOM 1602 N N . SER A 1 203 ? 1.713 10.693 -7.516 1.00 89.88 203 SER A N 1
ATOM 1603 C CA . SER A 1 203 ? 1.408 10.801 -8.941 1.00 89.88 203 SER A CA 1
ATOM 1604 C C . SER A 1 203 ? 0.115 11.563 -9.210 1.00 89.88 203 SER A C 1
ATOM 1606 O O . SER A 1 203 ? -0.078 12.017 -10.348 1.00 89.88 203 SER A O 1
ATOM 1608 N N . ILE A 1 204 ? -0.727 11.719 -8.184 1.00 87.31 204 ILE A N 1
ATOM 1609 C CA . ILE A 1 204 ? -2.047 12.357 -8.255 1.00 87.31 204 ILE A CA 1
ATOM 1610 C C . ILE A 1 204 ? -2.151 13.643 -7.423 1.00 87.31 204 ILE A C 1
ATOM 1612 O O . ILE A 1 204 ? -3.057 14.441 -7.656 1.00 87.31 204 ILE A O 1
ATOM 1616 N N . GLY A 1 205 ? -1.229 13.868 -6.485 1.00 85.00 205 GLY A N 1
ATOM 1617 C CA . GLY A 1 205 ? -1.317 14.946 -5.507 1.00 85.00 205 GLY A CA 1
ATOM 1618 C C . GLY A 1 205 ? 0.039 15.518 -5.099 1.00 85.00 205 GLY A C 1
ATOM 1619 O O . GLY A 1 205 ? 1.002 15.521 -5.865 1.00 85.00 205 GLY A O 1
ATOM 1620 N N . ASN A 1 206 ? 0.090 16.074 -3.888 1.00 86.81 206 ASN A N 1
ATOM 1621 C CA . ASN A 1 206 ? 1.274 16.749 -3.346 1.00 86.81 206 ASN A CA 1
ATOM 1622 C C . ASN A 1 206 ? 1.886 16.018 -2.144 1.00 86.81 206 ASN A C 1
ATOM 1624 O O . ASN A 1 206 ? 2.803 16.553 -1.519 1.00 86.81 206 ASN A O 1
ATOM 1628 N N . ASN A 1 207 ? 1.439 14.795 -1.853 1.00 89.62 207 ASN A N 1
ATOM 1629 C CA . ASN A 1 207 ? 1.859 14.006 -0.695 1.00 89.62 207 ASN A CA 1
ATOM 1630 C C . ASN A 1 207 ? 3.214 13.310 -0.932 1.00 89.62 207 ASN A C 1
ATOM 1632 O O . ASN A 1 207 ? 3.390 12.128 -0.647 1.00 89.62 207 ASN A O 1
ATOM 1636 N N . ASN A 1 208 ? 4.186 14.019 -1.511 1.00 90.75 208 ASN A N 1
ATOM 1637 C CA . ASN A 1 208 ? 5.475 13.447 -1.905 1.00 90.75 208 ASN A CA 1
ATOM 1638 C C . ASN A 1 208 ? 6.263 12.931 -0.690 1.00 90.75 208 ASN A C 1
ATOM 1640 O O . ASN A 1 208 ? 6.385 13.614 0.324 1.00 90.75 208 ASN A O 1
ATOM 1644 N N . GLY A 1 209 ? 6.863 11.750 -0.825 1.00 90.50 209 GLY A N 1
ATOM 1645 C CA . GLY A 1 209 ? 7.732 11.160 0.191 1.00 90.50 209 GLY A CA 1
ATOM 1646 C C . GLY A 1 209 ? 9.209 11.504 -0.014 1.00 90.50 209 GLY A C 1
ATOM 1647 O O . GLY A 1 209 ? 9.652 11.826 -1.118 1.00 90.50 209 GLY A O 1
ATOM 1648 N N . THR A 1 210 ? 10.001 11.381 1.048 1.00 90.06 210 THR A N 1
ATOM 1649 C CA . THR A 1 210 ? 11.467 11.501 1.026 1.00 90.06 210 THR A CA 1
ATOM 1650 C C . THR A 1 210 ? 12.105 10.136 1.271 1.00 90.06 210 THR A C 1
ATOM 1652 O O . THR A 1 210 ? 11.778 9.467 2.255 1.00 90.06 210 THR A O 1
ATOM 1655 N N . PHE A 1 211 ? 13.036 9.727 0.405 1.00 86.12 211 PHE A N 1
ATOM 1656 C CA . PHE A 1 211 ? 13.830 8.514 0.620 1.00 86.12 211 PHE A CA 1
ATOM 1657 C C . PHE A 1 211 ? 14.825 8.728 1.768 1.00 86.12 211 PHE A C 1
ATOM 1659 O O . PHE A 1 211 ? 15.560 9.716 1.799 1.00 86.12 211 PHE A O 1
ATOM 1666 N N . TRP A 1 212 ? 14.879 7.793 2.716 1.00 82.44 212 TRP A N 1
ATOM 1667 C CA . TRP A 1 212 ? 15.742 7.879 3.892 1.00 82.44 212 TRP A CA 1
ATOM 1668 C C . TRP A 1 212 ? 16.669 6.664 4.018 1.00 82.44 212 TRP A C 1
ATOM 1670 O O . TRP A 1 212 ? 16.282 5.530 3.733 1.00 82.44 212 TRP A O 1
ATOM 1680 N N . LYS A 1 213 ? 17.905 6.909 4.489 1.00 70.19 213 LYS A N 1
ATOM 1681 C CA . LYS A 1 213 ? 18.904 5.895 4.903 1.00 70.19 213 LYS A CA 1
ATOM 1682 C C . LYS A 1 213 ? 19.195 4.769 3.889 1.00 70.19 213 LYS A C 1
ATOM 1684 O O . LYS A 1 213 ? 19.513 3.654 4.288 1.00 70.19 213 LYS A O 1
ATOM 1689 N N . GLY A 1 214 ? 19.191 5.090 2.595 1.00 63.47 214 GLY A N 1
ATOM 1690 C CA . GLY A 1 214 ? 19.546 4.146 1.528 1.00 63.47 214 GLY A CA 1
ATOM 1691 C C . GLY A 1 214 ? 18.358 3.374 0.959 1.00 63.47 214 GLY A C 1
ATOM 1692 O O . GLY A 1 214 ? 18.561 2.337 0.330 1.00 63.47 214 GLY A O 1
ATOM 1693 N N . ALA A 1 215 ? 17.125 3.839 1.188 1.00 69.19 215 ALA A N 1
ATOM 1694 C CA . ALA A 1 215 ? 16.015 3.466 0.322 1.00 69.19 215 ALA A CA 1
ATOM 1695 C C . ALA A 1 215 ? 16.333 3.979 -1.083 1.00 69.19 215 ALA A C 1
ATOM 1697 O O . ALA A 1 215 ? 16.612 5.163 -1.253 1.00 69.19 215 ALA A O 1
ATOM 1698 N N . ASN A 1 216 ? 16.340 3.075 -2.056 1.00 65.81 216 ASN A N 1
ATOM 1699 C CA . ASN A 1 216 ? 16.600 3.396 -3.450 1.00 65.81 216 ASN A CA 1
ATOM 1700 C C . ASN A 1 216 ? 15.362 3.025 -4.256 1.00 65.81 216 ASN A C 1
ATOM 1702 O O . ASN A 1 216 ? 14.715 2.018 -3.969 1.00 65.81 216 ASN A O 1
ATOM 1706 N N . TYR A 1 217 ? 15.064 3.822 -5.270 1.00 67.06 217 TYR A N 1
ATOM 1707 C CA . TYR A 1 217 ? 14.147 3.426 -6.327 1.00 67.06 217 TYR A CA 1
ATOM 1708 C C . TYR A 1 217 ? 14.951 2.740 -7.439 1.00 67.06 217 TYR A C 1
ATOM 1710 O O . TYR A 1 217 ? 16.136 3.022 -7.634 1.00 67.06 217 TYR A O 1
ATOM 1718 N N . SER A 1 218 ? 14.326 1.814 -8.153 1.00 61.47 218 SER A N 1
ATOM 1719 C CA . SER A 1 218 ? 14.953 1.122 -9.276 1.00 61.47 218 SER A CA 1
ATOM 1720 C C . SER A 1 218 ? 13.938 0.954 -10.386 1.00 61.47 218 SER A C 1
ATOM 1722 O O . SER A 1 218 ? 12.856 0.430 -10.140 1.00 61.47 218 SER A O 1
ATOM 1724 N N . TYR A 1 219 ? 14.311 1.331 -11.604 1.00 57.84 219 TYR A N 1
ATOM 1725 C CA . TYR A 1 219 ? 13.514 1.002 -12.773 1.00 57.84 219 TYR A CA 1
ATOM 1726 C C . TYR A 1 219 ? 13.680 -0.482 -13.082 1.00 57.84 219 TYR A C 1
ATOM 1728 O O . TYR A 1 219 ? 14.793 -0.949 -13.348 1.00 57.84 219 TYR A O 1
ATOM 1736 N N . GLU A 1 220 ? 12.582 -1.228 -13.125 1.00 54.75 220 GLU A N 1
ATOM 1737 C CA . GLU A 1 220 ? 12.589 -2.466 -13.889 1.00 54.75 220 GLU A CA 1
ATOM 1738 C C . GLU A 1 220 ? 12.526 -2.106 -15.370 1.00 54.75 220 GLU A C 1
ATOM 1740 O O . GLU A 1 220 ? 11.450 -1.954 -15.949 1.00 54.75 220 GLU A O 1
ATOM 1745 N N . VAL A 1 221 ? 13.689 -1.983 -16.010 1.00 51.84 221 VAL A N 1
ATOM 1746 C CA . VAL A 1 221 ? 13.729 -1.903 -17.470 1.00 51.84 221 VAL A CA 1
ATOM 1747 C C . VAL A 1 221 ? 13.105 -3.190 -18.000 1.00 51.84 221 VAL A C 1
ATOM 1749 O O . VAL A 1 221 ? 13.648 -4.279 -17.795 1.00 51.84 221 VAL A O 1
ATOM 1752 N N . LEU A 1 222 ? 11.956 -3.077 -18.672 1.00 50.88 222 LEU A N 1
ATOM 1753 C CA . LEU A 1 222 ? 11.434 -4.139 -19.522 1.00 50.88 222 LEU A CA 1
ATOM 1754 C C . LEU A 1 222 ? 12.497 -4.417 -20.585 1.00 50.88 222 LEU A C 1
ATOM 1756 O O . LEU A 1 222 ? 12.550 -3.763 -21.622 1.00 50.88 222 LEU A O 1
ATOM 1760 N N . LYS A 1 223 ? 13.382 -5.379 -20.326 1.00 53.94 223 LYS A N 1
ATOM 1761 C CA . LYS A 1 223 ? 14.200 -5.967 -21.378 1.00 53.94 223 LYS A CA 1
ATOM 1762 C C . LYS A 1 223 ? 13.266 -6.848 -22.192 1.00 53.94 223 LYS A C 1
ATOM 1764 O O . LYS A 1 223 ? 13.165 -8.044 -21.929 1.00 53.94 223 LYS A O 1
ATOM 1769 N N . ALA A 1 224 ? 12.535 -6.244 -23.129 1.00 60.28 224 ALA A N 1
ATOM 1770 C CA . ALA A 1 224 ? 11.924 -7.007 -24.207 1.00 60.28 224 ALA A CA 1
ATOM 1771 C C . ALA A 1 224 ? 13.031 -7.892 -24.785 1.00 60.28 224 ALA A C 1
ATOM 1773 O O . ALA A 1 224 ? 14.086 -7.376 -25.142 1.00 60.28 224 ALA A O 1
ATOM 1774 N N . VAL A 1 225 ? 12.843 -9.213 -24.758 1.00 70.94 225 VAL A N 1
ATOM 1775 C CA . VAL A 1 225 ? 13.845 -10.157 -25.276 1.00 70.94 225 VAL A CA 1
ATOM 1776 C C . VAL A 1 225 ? 13.918 -10.044 -26.800 1.00 70.94 225 VAL A C 1
ATOM 1778 O O . VAL A 1 225 ? 14.991 -10.212 -27.353 1.00 70.94 225 VAL A O 1
ATOM 1781 N N . GLY A 1 226 ? 12.812 -9.668 -27.446 1.00 78.25 226 GLY A N 1
ATOM 1782 C CA . GLY A 1 226 ? 12.754 -9.221 -28.834 1.00 78.25 226 GLY A CA 1
ATOM 1783 C C . GLY A 1 226 ? 11.536 -8.319 -29.047 1.00 78.25 226 GLY A C 1
ATOM 1784 O O . GLY A 1 226 ? 10.521 -8.477 -28.361 1.00 78.25 226 GLY A O 1
ATOM 1785 N N . TYR A 1 227 ? 11.648 -7.354 -29.952 1.00 80.81 227 TYR A N 1
ATOM 1786 C CA . TYR A 1 227 ? 10.574 -6.458 -30.375 1.00 80.81 227 TYR A CA 1
ATOM 1787 C C . TYR A 1 227 ? 10.744 -6.172 -31.868 1.00 80.81 227 TYR A C 1
ATOM 1789 O O . TYR A 1 227 ? 11.749 -5.603 -32.260 1.00 80.81 227 TYR A O 1
ATOM 1797 N N . TRP A 1 228 ? 9.767 -6.544 -32.693 1.00 83.56 228 TRP A N 1
ATOM 1798 C CA . TRP A 1 228 ? 9.794 -6.315 -34.140 1.00 83.56 228 TRP A CA 1
ATOM 1799 C C . TRP A 1 228 ? 8.610 -5.428 -34.518 1.00 83.56 228 TRP A C 1
ATOM 1801 O O . TRP A 1 228 ? 7.462 -5.820 -34.299 1.00 83.56 228 TRP A O 1
ATOM 1811 N N . ASN A 1 229 ? 8.871 -4.238 -35.055 1.00 70.38 229 ASN A N 1
ATOM 1812 C CA . ASN A 1 229 ? 7.838 -3.387 -35.640 1.00 70.38 229 ASN A CA 1
ATOM 1813 C C . ASN A 1 229 ? 7.808 -3.615 -37.154 1.00 70.38 229 ASN A C 1
ATOM 1815 O O . ASN A 1 229 ? 8.693 -3.172 -37.872 1.00 70.38 229 ASN A O 1
ATOM 1819 N N . PHE A 1 230 ? 6.762 -4.269 -37.651 1.00 73.94 230 PHE A N 1
ATOM 1820 C CA . PHE A 1 230 ? 6.575 -4.549 -39.083 1.00 73.94 230 PHE A CA 1
ATOM 1821 C C . PHE A 1 230 ? 6.146 -3.307 -39.902 1.00 73.94 230 PHE A C 1
ATOM 1823 O O . PHE A 1 230 ? 5.501 -3.425 -40.941 1.00 73.94 230 PHE A O 1
ATOM 1830 N N . ASP A 1 231 ? 6.472 -2.113 -39.400 1.00 68.94 231 ASP A N 1
ATOM 1831 C CA . ASP A 1 231 ? 6.047 -0.810 -39.922 1.00 68.94 231 ASP A CA 1
ATOM 1832 C C . ASP A 1 231 ? 7.202 -0.057 -40.618 1.00 68.94 231 ASP A C 1
ATOM 1834 O O . ASP A 1 231 ? 7.022 1.069 -41.084 1.00 68.94 231 ASP A O 1
ATOM 1838 N N . GLY A 1 232 ? 8.413 -0.634 -40.646 1.00 64.44 232 GLY A N 1
ATOM 1839 C CA . GLY A 1 232 ? 9.614 -0.025 -41.235 1.00 64.44 232 GLY A CA 1
ATOM 1840 C C . GLY A 1 232 ? 10.064 -0.659 -42.555 1.00 64.44 232 GLY A C 1
ATOM 1841 O O . GLY A 1 232 ? 10.926 -0.110 -43.246 1.00 64.44 232 GLY A O 1
ATOM 1842 N N . GLU A 1 233 ? 9.512 -1.818 -42.904 1.00 70.00 233 GLU A N 1
ATOM 1843 C CA . GLU A 1 233 ? 9.851 -2.581 -44.096 1.00 70.00 233 GLU A CA 1
ATOM 1844 C C . GLU A 1 233 ? 9.026 -2.148 -45.316 1.00 70.00 233 GLU A C 1
ATOM 1846 O O . GLU A 1 233 ? 7.889 -1.693 -45.217 1.00 70.00 233 GLU A O 1
ATOM 1851 N N . VAL A 1 234 ? 9.600 -2.311 -46.511 1.00 69.94 234 VAL A N 1
ATOM 1852 C CA . VAL A 1 234 ? 8.874 -2.057 -47.761 1.00 69.94 234 VAL A CA 1
ATOM 1853 C C . VAL A 1 234 ? 7.770 -3.102 -47.914 1.00 69.94 234 VAL A C 1
ATOM 1855 O O . VAL A 1 234 ? 8.046 -4.305 -47.916 1.00 69.94 234 VAL A O 1
ATOM 1858 N N . GLU A 1 235 ? 6.532 -2.643 -48.082 1.00 71.94 235 GLU A N 1
ATOM 1859 C CA . GLU A 1 235 ? 5.372 -3.522 -48.212 1.00 71.94 235 GLU A CA 1
ATOM 1860 C C . GLU A 1 235 ? 5.524 -4.563 -49.326 1.00 71.94 235 GLU A C 1
ATOM 1862 O O . GLU A 1 235 ? 6.068 -4.289 -50.398 1.00 71.94 235 GLU A O 1
ATOM 1867 N N . ASN A 1 236 ? 4.968 -5.754 -49.092 1.00 71.06 236 ASN A N 1
ATOM 1868 C CA . ASN A 1 236 ? 4.961 -6.879 -50.030 1.00 71.06 236 ASN A CA 1
ATOM 1869 C C . ASN A 1 236 ? 6.361 -7.363 -50.446 1.00 71.06 236 ASN A C 1
ATOM 1871 O O . ASN A 1 236 ? 6.528 -7.963 -51.509 1.00 71.06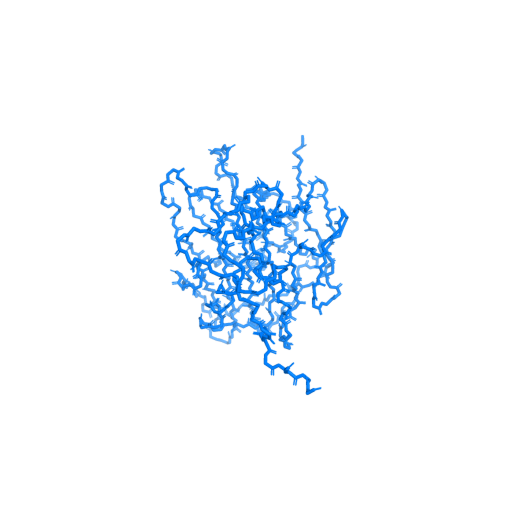 236 ASN A O 1
ATOM 1875 N N . THR A 1 237 ? 7.369 -7.136 -49.601 1.00 73.69 237 THR A N 1
ATOM 1876 C CA . THR A 1 237 ? 8.720 -7.660 -49.819 1.00 73.69 237 THR A CA 1
ATOM 1877 C C . THR A 1 237 ? 8.836 -9.067 -49.242 1.00 73.69 237 THR A C 1
ATOM 1879 O O . THR A 1 237 ? 8.705 -9.266 -48.035 1.00 73.69 237 THR A O 1
ATOM 1882 N N . GLU A 1 238 ? 9.104 -10.052 -50.099 1.00 77.00 238 GLU A N 1
ATOM 1883 C CA . GLU A 1 238 ? 9.483 -11.403 -49.674 1.00 77.00 238 GLU A CA 1
ATOM 1884 C C . GLU A 1 238 ? 10.928 -11.420 -49.158 1.00 77.00 238 GLU A C 1
ATOM 1886 O O . GLU A 1 238 ? 11.788 -10.692 -49.653 1.00 77.00 238 GLU A O 1
ATOM 1891 N N . GLY A 1 239 ? 11.221 -12.278 -48.178 1.00 78.44 239 GLY A N 1
ATOM 1892 C CA . GLY A 1 239 ? 12.583 -12.402 -47.648 1.00 78.44 239 GLY A CA 1
ATOM 1893 C C . GLY A 1 239 ? 13.046 -11.199 -46.822 1.00 78.44 239 GLY A C 1
ATOM 1894 O O . GLY A 1 239 ? 14.250 -11.009 -46.659 1.00 78.44 239 GLY A O 1
ATOM 1895 N N . PHE A 1 240 ? 12.115 -10.376 -46.331 1.00 81.94 240 PHE A N 1
ATOM 1896 C CA . PHE A 1 240 ? 12.433 -9.207 -45.518 1.00 81.94 240 PHE A CA 1
ATOM 1897 C C . PHE A 1 240 ? 13.123 -9.598 -44.204 1.00 81.94 240 PHE A C 1
ATOM 1899 O O . PHE A 1 240 ? 12.865 -10.663 -43.631 1.00 81.94 240 PHE A O 1
ATOM 1906 N N . THR A 1 241 ? 13.990 -8.712 -43.720 1.00 85.25 241 THR A N 1
ATOM 1907 C CA . THR A 1 241 ? 14.540 -8.798 -42.367 1.00 85.25 241 THR A CA 1
ATOM 1908 C C . THR A 1 241 ? 13.607 -8.046 -41.433 1.00 85.25 241 THR A C 1
ATOM 1910 O O . THR A 1 241 ? 13.431 -6.844 -41.605 1.00 85.25 241 THR A O 1
ATOM 1913 N N . ALA A 1 242 ? 13.028 -8.748 -40.461 1.00 83.56 242 ALA A N 1
ATOM 1914 C CA . ALA A 1 242 ? 12.339 -8.117 -39.345 1.00 83.56 242 ALA A CA 1
ATOM 1915 C C . ALA A 1 242 ? 13.412 -7.707 -38.339 1.00 83.56 242 ALA A C 1
ATOM 1917 O O . ALA A 1 242 ? 14.012 -8.570 -37.692 1.00 83.56 242 ALA A O 1
ATOM 1918 N N . TYR A 1 243 ? 13.693 -6.415 -38.230 1.00 82.88 243 TYR A N 1
ATOM 1919 C CA . TYR A 1 243 ? 14.719 -5.946 -37.302 1.00 82.88 243 TYR A CA 1
ATOM 1920 C C . TYR A 1 243 ? 14.221 -6.027 -35.862 1.00 82.88 243 TYR A C 1
ATOM 1922 O O . TYR A 1 243 ? 13.086 -5.650 -35.573 1.00 82.88 243 TYR A O 1
ATOM 1930 N N . ASP A 1 244 ? 15.064 -6.519 -34.958 1.00 81.88 244 ASP A N 1
ATOM 1931 C CA . ASP A 1 244 ? 14.800 -6.459 -33.528 1.00 81.88 244 ASP A CA 1
ATOM 1932 C C . ASP A 1 244 ? 15.162 -5.074 -32.997 1.00 81.88 244 ASP A C 1
ATOM 1934 O O . ASP A 1 244 ? 16.320 -4.669 -32.936 1.00 81.88 244 ASP A O 1
ATOM 1938 N N . TRP A 1 245 ? 14.137 -4.348 -32.588 1.00 75.00 245 TRP A N 1
ATOM 1939 C CA . TRP A 1 245 ? 14.215 -3.036 -31.966 1.00 75.00 245 TRP A CA 1
ATOM 1940 C C . TRP A 1 245 ? 14.394 -3.122 -30.446 1.00 75.00 245 TRP A C 1
ATOM 1942 O O . TRP A 1 245 ? 14.436 -2.098 -29.759 1.00 75.00 245 TRP A O 1
ATOM 1952 N N . SER A 1 246 ? 14.512 -4.329 -29.890 1.00 79.31 246 SER A N 1
ATOM 1953 C CA . SER A 1 246 ? 15.067 -4.527 -28.557 1.00 79.31 246 SER A CA 1
ATOM 1954 C C . SER A 1 246 ? 16.597 -4.368 -28.559 1.00 79.31 246 SER A C 1
ATOM 1956 O O . SER A 1 246 ? 17.239 -4.182 -29.587 1.00 79.31 246 SER A O 1
ATOM 1958 N N . SER A 1 247 ? 17.220 -4.451 -27.381 1.00 75.62 247 SER A N 1
ATOM 1959 C CA . SER A 1 247 ? 18.689 -4.409 -27.256 1.00 75.62 247 SER A CA 1
ATOM 1960 C C . SER A 1 247 ? 19.365 -5.777 -27.429 1.00 75.62 247 SER A C 1
ATOM 1962 O O . SER A 1 247 ? 20.559 -5.900 -27.156 1.00 75.62 247 SER A O 1
ATOM 1964 N N . ASN A 1 248 ? 18.626 -6.806 -27.860 1.00 80.00 248 ASN A N 1
ATOM 1965 C CA . ASN A 1 248 ? 19.125 -8.182 -27.943 1.00 80.00 248 ASN A CA 1
ATOM 1966 C C . ASN A 1 248 ? 19.494 -8.630 -29.364 1.00 80.00 248 ASN A C 1
ATOM 1968 O O . ASN A 1 248 ? 20.061 -9.713 -29.512 1.00 80.00 248 ASN A O 1
ATOM 1972 N N . ASN A 1 249 ? 19.252 -7.791 -30.378 1.00 82.69 249 ASN A N 1
ATOM 1973 C CA . ASN A 1 249 ? 19.688 -7.999 -31.760 1.00 82.69 249 ASN A CA 1
ATOM 1974 C C . ASN A 1 249 ? 19.214 -9.348 -32.343 1.00 82.69 249 ASN A C 1
ATOM 1976 O O . ASN A 1 249 ? 19.969 -10.055 -33.020 1.00 82.69 249 ASN A O 1
ATOM 1980 N N . ILE A 1 250 ? 17.972 -9.724 -32.032 1.00 85.75 250 ILE A N 1
ATOM 1981 C CA . ILE A 1 250 ? 17.326 -10.957 -32.492 1.00 85.75 250 ILE A CA 1
ATOM 1982 C C . ILE A 1 250 ? 16.595 -10.699 -33.817 1.00 85.75 250 ILE A C 1
ATOM 1984 O O . ILE A 1 250 ? 15.377 -10.793 -33.900 1.00 85.75 250 ILE A O 1
ATOM 1988 N N . ASP A 1 251 ? 17.316 -10.345 -34.876 1.00 88.31 251 ASP A N 1
ATOM 1989 C CA . ASP A 1 251 ? 16.678 -10.092 -36.172 1.00 88.31 251 ASP A CA 1
ATOM 1990 C C . ASP A 1 251 ? 16.022 -11.370 -36.732 1.00 88.31 251 ASP A C 1
ATOM 1992 O O . ASP A 1 251 ? 16.592 -12.466 -36.695 1.00 88.31 251 ASP A O 1
ATOM 1996 N N . GLY A 1 252 ? 14.804 -11.229 -37.252 1.00 85.19 252 GLY A N 1
ATOM 1997 C CA . GLY A 1 252 ? 14.057 -12.283 -37.931 1.00 85.19 252 GLY A CA 1
ATOM 1998 C C . GLY A 1 252 ? 14.201 -12.204 -39.451 1.00 85.19 252 GLY A C 1
ATOM 1999 O O . GLY A 1 252 ? 14.543 -11.167 -40.012 1.00 85.19 252 GLY A O 1
ATOM 2000 N N . THR A 1 253 ? 13.900 -13.299 -40.150 1.00 86.88 253 THR A N 1
ATOM 2001 C CA . THR A 1 253 ? 13.850 -13.329 -41.621 1.00 86.88 253 THR A CA 1
ATOM 2002 C C . THR A 1 253 ? 12.541 -13.952 -42.083 1.00 86.88 253 THR A C 1
ATOM 2004 O O . THR A 1 253 ? 12.197 -15.059 -41.662 1.00 86.88 253 THR A O 1
ATOM 2007 N N . GLY A 1 254 ? 11.816 -13.262 -42.963 1.00 83.00 254 GLY A N 1
ATOM 2008 C CA . GLY A 1 254 ? 10.634 -13.810 -43.621 1.00 83.00 254 GLY A CA 1
ATOM 2009 C C . GLY A 1 254 ? 11.006 -14.979 -44.539 1.00 83.00 254 GLY A C 1
ATOM 2010 O O . GLY A 1 254 ? 11.866 -14.847 -45.405 1.00 83.00 254 GLY A O 1
ATOM 2011 N N . ILE A 1 255 ? 10.358 -16.133 -44.373 1.00 83.50 255 ILE A N 1
ATOM 2012 C CA . ILE A 1 255 ? 10.554 -17.329 -45.212 1.00 83.50 255 ILE A CA 1
ATOM 2013 C C . ILE A 1 255 ? 9.220 -17.784 -45.816 1.00 83.50 255 ILE A C 1
ATOM 2015 O O . ILE A 1 255 ? 8.168 -17.552 -45.228 1.00 83.50 255 ILE A O 1
ATOM 2019 N N . ASN A 1 256 ? 9.257 -18.469 -46.966 1.00 77.25 256 ASN A N 1
ATOM 2020 C CA . ASN A 1 256 ? 8.093 -19.097 -47.617 1.00 77.25 256 ASN A CA 1
ATOM 2021 C C . ASN A 1 256 ? 6.892 -18.150 -47.844 1.00 77.25 256 ASN A C 1
ATOM 2023 O O . ASN A 1 256 ? 5.803 -18.394 -47.328 1.00 77.25 256 ASN A O 1
ATOM 2027 N N . ASN A 1 257 ? 7.085 -17.098 -48.647 1.00 75.75 257 ASN A N 1
ATOM 2028 C CA . ASN A 1 257 ? 6.061 -16.104 -49.019 1.00 75.75 257 ASN A CA 1
ATOM 2029 C C . ASN A 1 257 ? 5.519 -15.263 -47.845 1.00 75.75 257 ASN A C 1
ATOM 2031 O O . ASN A 1 257 ? 4.443 -14.675 -47.949 1.00 75.75 257 ASN A O 1
ATOM 2035 N N . ALA A 1 258 ? 6.245 -15.195 -46.725 1.00 74.38 258 ALA A N 1
ATOM 2036 C CA . ALA A 1 258 ? 5.990 -14.183 -45.708 1.00 74.38 258 ALA A CA 1
ATOM 2037 C C . ALA A 1 258 ? 6.265 -12.793 -46.300 1.00 74.38 258 ALA A C 1
ATOM 2039 O O . ALA A 1 258 ? 7.360 -12.538 -46.808 1.00 74.38 258 ALA A O 1
ATOM 2040 N N . VAL A 1 259 ? 5.273 -11.912 -46.214 1.00 72.31 259 VAL A N 1
ATOM 2041 C CA . VAL A 1 259 ? 5.347 -10.527 -46.682 1.00 72.31 259 VAL A CA 1
ATOM 2042 C C . VAL A 1 259 ? 5.175 -9.584 -45.499 1.00 72.31 259 VAL A C 1
ATOM 2044 O O . VAL A 1 259 ? 4.324 -9.825 -44.643 1.00 72.31 259 VAL A O 1
ATOM 2047 N N . ALA A 1 260 ? 5.976 -8.522 -45.451 1.00 70.12 260 ALA A N 1
ATOM 2048 C CA . ALA A 1 260 ? 5.714 -7.399 -44.560 1.00 70.12 260 ALA A CA 1
ATOM 2049 C C . ALA A 1 260 ? 4.547 -6.587 -45.133 1.00 70.12 260 ALA A C 1
ATOM 2051 O O . ALA A 1 260 ? 4.568 -6.215 -46.311 1.00 70.12 260 ALA A O 1
ATOM 2052 N N . ASN A 1 261 ? 3.518 -6.341 -44.330 1.00 65.75 261 ASN A N 1
ATOM 2053 C CA . ASN A 1 261 ? 2.447 -5.409 -44.650 1.00 65.75 261 ASN A CA 1
ATOM 2054 C C . ASN A 1 261 ? 2.421 -4.326 -43.577 1.00 65.75 261 ASN A C 1
ATOM 2056 O O . ASN A 1 261 ? 2.333 -4.644 -42.393 1.00 65.75 261 ASN A O 1
ATOM 2060 N N . SER A 1 262 ? 2.482 -3.058 -43.982 1.00 60.03 262 SER A N 1
ATOM 2061 C CA . SER A 1 262 ? 2.266 -1.995 -43.014 1.00 60.03 262 SER A CA 1
ATOM 2062 C C . SER A 1 262 ? 0.776 -1.992 -42.678 1.00 60.03 262 SER A C 1
ATOM 2064 O O . SER A 1 262 ? -0.090 -2.034 -43.558 1.00 60.03 262 SER A O 1
ATOM 2066 N N . SER A 1 263 ? 0.434 -2.041 -41.392 1.00 56.66 263 SER A N 1
ATOM 2067 C CA . SER A 1 263 ? -0.927 -1.698 -41.005 1.00 56.66 263 SER A CA 1
ATOM 2068 C C . SER A 1 263 ? -0.989 -0.181 -40.948 1.00 56.66 263 SER A C 1
ATOM 2070 O O . SER A 1 263 ? -0.579 0.406 -39.953 1.00 56.66 263 SER A O 1
ATOM 2072 N N . ASP A 1 264 ? -1.551 0.458 -41.974 1.00 53.59 264 ASP A N 1
ATOM 2073 C CA . ASP A 1 264 ? -1.823 1.910 -42.018 1.00 53.59 264 ASP A CA 1
ATOM 2074 C C . ASP A 1 264 ? -2.768 2.407 -40.891 1.00 53.59 264 ASP A C 1
ATOM 2076 O O . ASP A 1 264 ? -3.312 3.511 -40.935 1.00 53.59 264 ASP A O 1
ATOM 2080 N N . CYS A 1 265 ? -3.039 1.590 -39.872 1.00 52.75 265 CYS A N 1
ATOM 2081 C CA . CYS A 1 265 ? -4.019 1.835 -38.830 1.00 52.75 265 CYS A CA 1
ATOM 2082 C C . CYS A 1 265 ? -3.598 1.183 -37.508 1.00 52.75 265 CYS A C 1
ATOM 2084 O O . CYS A 1 265 ? -3.963 0.044 -37.220 1.00 52.75 265 CYS A O 1
ATOM 2086 N N . ILE A 1 266 ? -2.951 1.952 -36.637 1.00 49.00 266 ILE A N 1
ATOM 2087 C CA . ILE A 1 266 ? -2.941 1.674 -35.199 1.00 49.00 266 ILE A CA 1
ATOM 2088 C C . ILE A 1 266 ? -3.725 2.808 -34.519 1.00 49.00 266 ILE A C 1
ATOM 2090 O O . ILE A 1 266 ? -3.348 3.972 -34.588 1.00 49.00 266 ILE A O 1
ATOM 2094 N N . TYR A 1 267 ? -4.864 2.457 -33.907 1.00 44.06 267 TYR A N 1
ATOM 2095 C CA . TYR A 1 267 ? -5.801 3.345 -33.189 1.00 44.06 267 TYR A CA 1
ATOM 2096 C C . TYR A 1 267 ? -6.598 4.383 -34.013 1.00 44.06 267 TYR A C 1
ATOM 2098 O O . TYR A 1 267 ? -6.627 5.571 -33.703 1.00 44.06 267 TYR A O 1
ATOM 2106 N N . GLY A 1 268 ? -7.381 3.912 -34.988 1.00 41.25 268 GLY A N 1
ATOM 2107 C CA . GLY A 1 268 ? -8.727 4.459 -35.236 1.00 41.25 268 GLY A CA 1
ATOM 2108 C C . GLY A 1 268 ? -8.882 5.895 -35.755 1.00 41.25 268 GLY A C 1
ATOM 2109 O O . GLY A 1 268 ? -10.011 6.371 -35.768 1.00 41.25 268 GLY A O 1
ATOM 2110 N N . ASN A 1 269 ? -7.834 6.582 -36.212 1.00 46.28 269 ASN A N 1
ATOM 2111 C CA . ASN A 1 269 ? -7.978 7.897 -36.847 1.00 46.28 269 ASN A CA 1
ATOM 2112 C C . ASN A 1 269 ? -7.093 8.018 -38.092 1.00 46.28 269 ASN A C 1
ATOM 2114 O O . ASN A 1 269 ? -5.959 8.486 -38.016 1.00 46.28 269 ASN A O 1
ATOM 2118 N N . CYS A 1 270 ? -7.633 7.643 -39.252 1.00 54.06 270 CYS A N 1
ATOM 2119 C CA . CYS A 1 270 ? -7.056 8.024 -40.539 1.00 54.06 270 CYS A CA 1
ATOM 2120 C C . CYS A 1 270 ? -7.435 9.480 -40.835 1.00 54.06 270 CYS A C 1
ATOM 2122 O O . CYS A 1 270 ? -8.621 9.806 -40.931 1.00 54.06 270 CYS A O 1
ATOM 2124 N N . LEU A 1 271 ? -6.442 10.354 -41.001 1.00 44.72 271 LEU A N 1
ATOM 2125 C CA . LEU A 1 271 ? -6.648 11.591 -41.750 1.00 44.72 271 LEU A CA 1
ATOM 2126 C C . LEU A 1 271 ? -6.650 11.233 -43.241 1.00 44.72 271 LEU A C 1
ATOM 2128 O O . LEU A 1 271 ? -5.781 10.489 -43.691 1.00 44.72 271 LEU A O 1
ATOM 2132 N N . GLN A 1 272 ? -7.677 11.716 -43.946 1.00 40.78 272 GLN A N 1
ATOM 2133 C CA . GLN A 1 272 ? -7.835 11.622 -45.402 1.00 40.78 272 GLN A CA 1
ATOM 2134 C C . GLN A 1 272 ? -6.638 12.185 -46.169 1.00 40.78 272 GLN A C 1
ATOM 2136 O O . GLN A 1 272 ? -6.064 13.194 -45.698 1.00 40.78 272 GLN A O 1
#

pLDDT: mean 76.14, std 14.26, range [35.34, 96.44]